Protein AF-A0A8H6GVR3-F1 (afdb_monomer_lite)

Organism: NCBI:txid100902

Radius of gyration: 23.63 Å; chains: 1; bounding box: 51×42×84 Å

Foldseek 3Di:
DDDDDDDPPDDPCPPPDPPDDDPPDPPDDPCDDPDPDDDPDDDDPPDPDDPDPPDPDDPDPLCVFPVVVLLVCVVVVWWDKDWHDLSRSDDPQLNCCQVPCAHPVRHHQAAQAKDWDQDPVSQKIWIWGDHLGTTIMITRPFDDDRAFWDWDWDAQDDNRDDPVNSVVSCVVCVVDRIDGDGHHVSVVCCVVVVVPPDDTHD

Sequence (202 aa):
MSSSKIQDYIDDHSFDPPPSRAANDPTGVPDFPPEEGCGDDFQPFNVEYRDFKINPLPKEPLELFQLFLFRLLRRLGYGATGTARPNSGITTEIKHIKETGKLPDGKRLVYNEVYLIPTKDKKVLQIAWKDSSVVLFLSTVHSAAPLDRTLIKRKLPAKRGTKAEAQRLQQVFNGDSFKMIPIPSVAAQYNVEMNHVDAVIR

Structure (mmCIF, N/CA/C/O backbone):
data_AF-A0A8H6GVR3-F1
#
_entry.id   AF-A0A8H6GVR3-F1
#
loop_
_atom_site.group_PDB
_atom_site.id
_atom_site.type_symbol
_atom_site.label_atom_id
_atom_site.label_alt_id
_atom_site.label_comp_id
_atom_site.label_asym_id
_atom_site.label_entity_id
_atom_site.label_seq_id
_atom_site.pdbx_PDB_ins_code
_atom_site.Cartn_x
_atom_site.Cartn_y
_atom_site.Cartn_z
_atom_site.occupancy
_atom_site.B_iso_or_equiv
_atom_site.auth_seq_id
_atom_site.auth_comp_id
_atom_site.auth_asym_id
_atom_site.auth_atom_id
_atom_site.pdbx_PDB_model_num
ATOM 1 N N . MET A 1 1 ? 17.692 13.518 67.590 1.00 39.44 1 MET A N 1
ATOM 2 C CA . MET A 1 1 ? 18.007 13.594 66.148 1.00 39.44 1 MET A CA 1
ATOM 3 C C . MET A 1 1 ? 18.262 12.172 65.659 1.00 39.44 1 MET A C 1
ATOM 5 O O . MET A 1 1 ? 19.392 11.717 65.725 1.00 39.44 1 MET A O 1
ATOM 9 N N . SER A 1 2 ? 17.212 11.430 65.292 1.00 43.50 2 SER A N 1
ATOM 10 C CA . SER A 1 2 ? 17.344 10.072 64.741 1.00 43.50 2 SER A CA 1
ATOM 11 C C . SER A 1 2 ? 16.896 10.123 63.287 1.00 43.50 2 SER A C 1
ATOM 13 O O . SER A 1 2 ? 15.744 10.453 63.014 1.00 43.50 2 SER A O 1
ATOM 15 N N . SER A 1 3 ? 17.832 9.914 62.365 1.00 47.53 3 SER A N 1
ATOM 16 C CA . SER A 1 3 ? 17.579 9.911 60.926 1.00 47.53 3 SER A CA 1
ATOM 17 C C . SER A 1 3 ? 17.141 8.504 60.524 1.00 47.53 3 SER A C 1
ATOM 19 O O . SER A 1 3 ? 17.944 7.573 60.533 1.00 47.53 3 SER A O 1
ATOM 21 N N . SER A 1 4 ? 15.858 8.330 60.211 1.00 52.97 4 SER A N 1
ATOM 22 C CA . SER A 1 4 ? 15.359 7.116 59.568 1.00 52.97 4 SER A CA 1
ATOM 23 C C . SER A 1 4 ? 15.738 7.157 58.089 1.00 52.97 4 SER A C 1
ATOM 25 O O . SER A 1 4 ? 15.194 7.964 57.333 1.00 52.97 4 SER A O 1
ATOM 27 N N . LYS A 1 5 ? 16.676 6.298 57.678 1.00 55.66 5 LYS A N 1
ATOM 28 C CA . LYS A 1 5 ? 16.931 6.004 56.264 1.00 55.66 5 LYS A CA 1
ATOM 29 C C . LYS A 1 5 ? 15.685 5.338 55.682 1.00 55.66 5 LYS A C 1
ATOM 31 O O . LYS A 1 5 ? 15.321 4.245 56.108 1.00 55.66 5 LYS A O 1
ATOM 36 N N . ILE A 1 6 ? 15.038 6.004 54.732 1.00 55.34 6 ILE A N 1
ATOM 37 C CA . ILE A 1 6 ? 14.048 5.378 53.858 1.00 55.34 6 ILE A CA 1
ATOM 38 C C . ILE A 1 6 ? 14.852 4.511 52.890 1.00 55.34 6 ILE A C 1
ATOM 40 O O . ILE A 1 6 ? 15.689 5.013 52.144 1.00 55.34 6 ILE A O 1
ATOM 44 N N . GLN A 1 7 ? 14.682 3.198 52.998 1.00 54.62 7 GLN A N 1
ATOM 45 C CA . GLN A 1 7 ? 15.233 2.247 52.047 1.00 54.62 7 GLN A CA 1
ATOM 46 C C . GLN A 1 7 ? 14.295 2.261 50.834 1.00 54.62 7 GLN A C 1
ATOM 48 O O . GLN A 1 7 ? 13.200 1.705 50.904 1.00 54.62 7 GLN A O 1
ATOM 53 N N . ASP A 1 8 ? 14.698 2.933 49.758 1.00 55.78 8 ASP A N 1
ATOM 54 C CA . ASP A 1 8 ? 13.985 2.897 48.481 1.00 55.78 8 ASP A CA 1
ATOM 55 C C . ASP A 1 8 ? 14.094 1.477 47.906 1.00 55.78 8 ASP A C 1
ATOM 57 O O . ASP A 1 8 ? 15.090 1.100 47.287 1.00 55.78 8 ASP A O 1
ATOM 61 N N . TYR A 1 9 ? 13.093 0.646 48.192 1.00 58.28 9 TYR A N 1
ATOM 62 C CA . TYR A 1 9 ? 12.947 -0.676 47.597 1.00 58.28 9 TYR A CA 1
ATOM 63 C C . TYR A 1 9 ? 12.422 -0.491 46.172 1.00 58.28 9 TYR A C 1
ATOM 65 O O . TYR A 1 9 ? 11.232 -0.253 45.964 1.00 58.28 9 TYR A O 1
ATOM 73 N N . ILE A 1 10 ? 13.331 -0.526 45.198 1.00 60.50 10 ILE A N 1
ATOM 74 C CA . ILE A 1 10 ? 12.971 -0.580 43.782 1.00 60.50 10 ILE A CA 1
ATOM 75 C C . ILE A 1 10 ? 12.549 -2.014 43.479 1.00 60.50 10 ILE A C 1
ATOM 77 O O . ILE 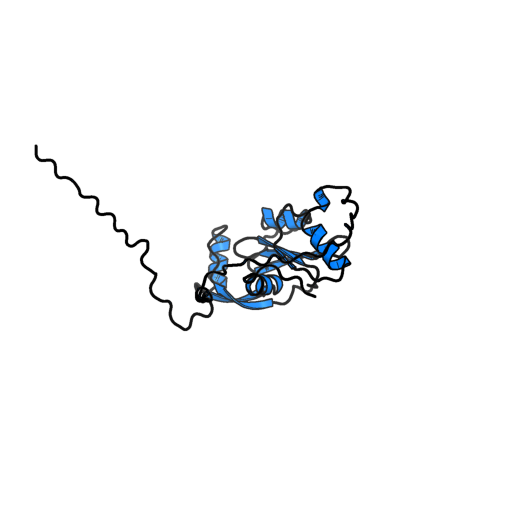A 1 10 ? 13.346 -2.943 43.584 1.00 60.50 10 ILE A O 1
ATOM 81 N N . ASP A 1 11 ? 11.278 -2.160 43.131 1.00 67.62 11 ASP A N 1
ATOM 82 C CA . ASP A 1 11 ? 10.706 -3.389 42.610 1.00 67.62 11 ASP A CA 1
ATOM 83 C C . ASP A 1 11 ? 11.223 -3.618 41.171 1.00 67.62 11 ASP A C 1
ATOM 85 O O . ASP A 1 11 ? 10.824 -2.926 40.231 1.00 67.62 11 ASP A O 1
ATOM 89 N N . ASP A 1 12 ? 12.176 -4.545 41.027 1.00 66.00 12 ASP A N 1
ATOM 90 C CA . ASP A 1 12 ? 12.884 -4.888 39.781 1.00 66.00 12 ASP A CA 1
ATOM 91 C C . ASP A 1 12 ? 12.169 -5.984 38.959 1.00 66.00 12 ASP A C 1
ATOM 93 O O . ASP A 1 12 ? 12.736 -6.593 38.054 1.00 66.00 12 ASP A O 1
ATOM 97 N N . HIS A 1 13 ? 10.878 -6.220 39.203 1.00 66.56 13 HIS A N 1
ATOM 98 C CA . HIS A 1 13 ? 10.070 -7.179 38.436 1.00 66.56 13 HIS A CA 1
ATOM 99 C C . HIS A 1 13 ? 9.735 -6.716 36.998 1.00 66.56 13 HIS A C 1
ATOM 101 O O . HIS A 1 13 ? 8.899 -7.302 36.312 1.00 66.56 13 HIS A O 1
ATOM 107 N N . SER A 1 14 ? 10.400 -5.675 36.480 1.00 63.22 14 SER A N 1
ATOM 108 C CA . SER A 1 14 ? 10.181 -5.156 35.116 1.00 63.22 14 SER A CA 1
ATOM 109 C C . SER A 1 14 ? 10.636 -6.116 34.009 1.00 63.22 14 SER A C 1
ATOM 111 O O . SER A 1 14 ? 10.208 -5.971 32.862 1.00 63.22 14 SER A O 1
ATOM 113 N N . PHE A 1 15 ? 11.488 -7.088 34.343 1.00 56.31 15 PHE A N 1
ATOM 114 C CA . PHE A 1 15 ? 11.948 -8.138 33.430 1.00 56.31 15 PHE A CA 1
ATOM 115 C C . PHE A 1 15 ? 11.198 -9.459 33.598 1.00 56.31 15 PHE A C 1
ATOM 117 O O . PHE A 1 15 ? 11.535 -10.433 32.920 1.00 56.31 15 PHE A O 1
ATOM 124 N N . ASP A 1 16 ? 10.180 -9.501 34.460 1.00 63.47 16 ASP A N 1
ATOM 125 C CA . ASP A 1 16 ? 9.391 -10.708 34.628 1.00 63.47 16 ASP A CA 1
ATOM 126 C C . ASP A 1 16 ? 8.686 -11.044 33.305 1.00 63.47 16 ASP A C 1
ATOM 128 O O . ASP A 1 16 ? 8.009 -10.195 32.706 1.00 63.47 16 ASP A O 1
ATOM 132 N N . PRO A 1 17 ? 8.851 -12.280 32.803 1.00 51.38 17 PRO A N 1
ATOM 133 C CA . PRO A 1 17 ? 8.222 -12.684 31.564 1.00 51.38 17 PRO A CA 1
ATOM 134 C C . PRO A 1 17 ? 6.698 -12.602 31.728 1.00 51.38 17 PRO A C 1
ATOM 136 O O . PRO A 1 17 ? 6.152 -13.080 32.728 1.00 51.38 17 PRO A O 1
ATOM 139 N N . PRO A 1 18 ? 5.978 -12.003 30.762 1.00 55.38 18 PRO A N 1
ATOM 140 C CA . PRO A 1 18 ? 4.529 -11.922 30.837 1.00 55.38 18 PRO A CA 1
ATOM 141 C C . PRO A 1 18 ? 3.935 -13.337 30.907 1.00 55.38 18 PRO A C 1
ATOM 143 O O . PRO A 1 18 ? 4.493 -14.260 30.305 1.00 55.38 18 PRO A O 1
ATOM 146 N N . PRO A 1 19 ? 2.792 -13.523 31.593 1.00 56.25 19 PRO A N 1
ATOM 147 C CA . PRO A 1 19 ? 2.142 -14.823 31.673 1.00 56.25 19 PRO A CA 1
ATOM 148 C C . PRO A 1 19 ? 1.945 -15.400 30.269 1.00 56.25 19 PRO A C 1
ATOM 150 O O . PRO A 1 19 ? 1.517 -14.699 29.343 1.00 56.25 19 PRO A O 1
ATOM 153 N N . SER A 1 20 ? 2.294 -16.678 30.125 1.00 54.28 20 SER A N 1
ATOM 154 C CA . SER A 1 20 ? 2.216 -17.427 28.877 1.00 54.28 20 SER A CA 1
ATOM 155 C C . SER A 1 20 ? 0.828 -17.268 28.253 1.00 54.28 20 SER A C 1
ATOM 157 O O . SER A 1 20 ? -0.205 -17.550 28.865 1.00 54.28 20 SER A O 1
ATOM 159 N N . ARG A 1 21 ? 0.792 -16.738 27.025 1.00 56.53 21 ARG A N 1
ATOM 160 C CA . ARG A 1 21 ? -0.460 -16.530 26.291 1.00 56.53 21 ARG A CA 1
ATOM 161 C C . ARG A 1 21 ? -1.071 -17.883 25.934 1.00 56.53 21 ARG A C 1
ATOM 163 O O . ARG A 1 21 ? -0.359 -18.821 25.592 1.00 56.53 21 ARG A O 1
ATOM 170 N N . ALA A 1 22 ? -2.399 -17.966 26.015 1.00 53.94 22 ALA A N 1
ATOM 171 C CA . ALA A 1 22 ? -3.153 -19.183 25.740 1.00 53.94 22 ALA A CA 1
ATOM 172 C C . ALA A 1 22 ? -2.803 -19.774 24.362 1.00 53.94 22 ALA A C 1
ATOM 174 O O . ALA A 1 22 ? -2.725 -19.043 23.375 1.00 53.94 22 ALA A O 1
ATOM 175 N N . ALA A 1 23 ? -2.673 -21.102 24.304 1.00 52.97 23 ALA A N 1
ATOM 176 C CA . ALA A 1 23 ? -2.189 -21.896 23.167 1.00 52.97 23 ALA A CA 1
ATOM 177 C C . ALA A 1 23 ? -2.955 -21.731 21.832 1.00 52.97 23 ALA A C 1
ATOM 179 O O . ALA A 1 23 ? -2.564 -22.311 20.827 1.00 52.97 23 ALA A O 1
ATOM 180 N N . ASN A 1 24 ? -4.028 -20.934 21.800 1.00 55.12 24 ASN A N 1
ATOM 181 C CA . ASN A 1 24 ? -4.935 -20.785 20.661 1.00 55.12 24 ASN A CA 1
ATOM 182 C C . ASN A 1 24 ? -5.011 -19.341 20.123 1.00 55.12 24 ASN A C 1
ATOM 184 O O . ASN A 1 24 ? -6.031 -18.956 19.549 1.00 55.12 24 ASN A O 1
ATOM 188 N N . ASP A 1 25 ? -3.980 -18.509 20.318 1.00 50.88 25 ASP A N 1
ATOM 189 C CA . ASP A 1 25 ? -3.927 -17.170 19.714 1.00 50.88 25 ASP A CA 1
ATOM 190 C C . ASP A 1 25 ? -3.324 -17.211 18.290 1.00 50.88 25 ASP A C 1
ATOM 192 O O . ASP A 1 25 ? -2.106 -17.299 18.147 1.00 50.88 25 ASP A O 1
ATOM 196 N N . PRO A 1 26 ? -4.123 -17.067 17.209 1.00 50.38 26 PRO A N 1
ATOM 197 C CA . PRO A 1 26 ? -3.625 -17.039 15.827 1.00 50.38 26 PRO A CA 1
ATOM 198 C C . PRO A 1 26 ? -2.798 -15.783 15.487 1.00 50.38 26 PRO A C 1
ATOM 200 O O . PRO A 1 26 ? -2.418 -15.597 14.336 1.00 50.38 26 PRO A O 1
ATOM 203 N N . THR A 1 27 ? -2.556 -14.892 16.457 1.00 51.78 27 THR A N 1
ATOM 204 C CA . THR A 1 27 ? -1.605 -13.771 16.348 1.00 51.78 27 THR A CA 1
ATOM 205 C C . THR A 1 27 ? -0.285 -14.024 17.081 1.00 51.78 27 THR A C 1
ATOM 207 O O . THR A 1 27 ? 0.473 -13.080 17.312 1.00 51.78 27 THR A O 1
ATOM 210 N N . GLY A 1 28 ? -0.012 -15.282 17.449 1.00 47.91 28 GLY A N 1
ATOM 211 C CA . GLY A 1 28 ? 1.257 -15.696 18.035 1.00 47.91 28 GLY A CA 1
ATOM 212 C C . GLY A 1 28 ? 2.432 -15.236 17.178 1.00 47.91 28 GLY A C 1
ATOM 213 O O . GLY A 1 28 ? 2.476 -15.498 15.976 1.00 47.91 28 GLY A O 1
ATOM 214 N N . VAL A 1 29 ? 3.366 -14.514 17.801 1.00 47.94 29 VAL A N 1
ATOM 215 C CA . VAL A 1 29 ? 4.696 -14.308 17.224 1.00 47.94 29 VAL A CA 1
ATOM 216 C C . VAL A 1 29 ? 5.274 -15.710 17.042 1.00 47.94 29 VAL A C 1
ATOM 218 O O . VAL A 1 29 ? 5.259 -16.456 18.023 1.00 47.94 29 VAL A O 1
ATOM 221 N N . PRO A 1 30 ? 5.699 -16.107 15.831 1.00 55.47 30 PRO A N 1
ATOM 222 C CA . PRO A 1 30 ? 6.354 -17.390 15.653 1.00 55.47 30 PRO A CA 1
ATOM 223 C C . PRO A 1 30 ? 7.536 -17.470 16.620 1.00 55.47 30 PRO A C 1
ATOM 225 O O . PRO A 1 30 ? 8.447 -16.643 16.556 1.00 55.47 30 PRO A O 1
ATOM 228 N N . ASP A 1 31 ? 7.469 -18.411 17.555 1.00 59.88 31 ASP A N 1
ATOM 229 C CA . ASP A 1 31 ? 8.553 -18.690 18.487 1.00 59.88 31 ASP A CA 1
ATOM 230 C C . ASP A 1 31 ? 9.540 -19.593 17.755 1.00 59.88 31 ASP A C 1
ATOM 232 O O . ASP A 1 31 ? 9.450 -20.821 17.794 1.00 59.88 31 ASP A O 1
ATOM 236 N N . PHE A 1 32 ? 10.388 -18.969 16.936 1.00 61.78 32 PHE A N 1
ATOM 237 C CA . PHE A 1 32 ? 11.484 -19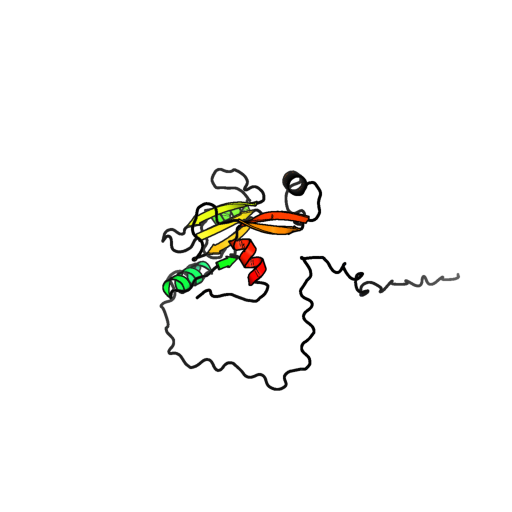.682 16.306 1.00 61.78 32 PHE A CA 1
ATOM 238 C C . PHE A 1 32 ? 12.512 -19.964 17.399 1.00 61.78 32 PHE A C 1
ATOM 240 O O . PHE A 1 32 ? 13.028 -19.004 17.982 1.00 61.78 32 PHE A O 1
ATOM 247 N N . PRO A 1 33 ? 12.810 -21.241 17.699 1.00 72.31 33 PRO A N 1
ATOM 248 C CA . PRO A 1 33 ? 13.862 -21.543 18.648 1.00 72.31 33 PRO A CA 1
ATOM 249 C C . PRO A 1 33 ? 15.162 -20.898 18.152 1.00 72.31 33 PRO A C 1
ATOM 251 O O . PRO A 1 33 ? 15.383 -20.836 16.935 1.00 72.31 33 PRO A O 1
ATOM 254 N N . PRO A 1 34 ? 16.012 -20.390 19.061 1.00 66.81 34 PRO A N 1
ATOM 255 C CA . PRO A 1 34 ? 17.338 -19.944 18.671 1.00 66.81 34 PRO A CA 1
ATOM 256 C C . PRO A 1 34 ? 18.040 -21.089 17.940 1.00 66.81 34 PRO A C 1
ATOM 258 O O . PRO A 1 34 ? 17.924 -22.250 18.333 1.00 66.81 34 PRO A O 1
ATOM 261 N N . GLU A 1 35 ? 18.729 -20.753 16.855 1.00 67.50 35 GLU A N 1
ATOM 262 C CA . GLU A 1 35 ? 19.476 -21.730 16.075 1.00 67.50 35 GLU A CA 1
ATOM 263 C C . GLU A 1 35 ? 20.517 -22.400 16.989 1.00 67.50 35 GLU A C 1
ATOM 265 O O . GLU A 1 35 ? 21.224 -21.723 17.743 1.00 67.50 35 GLU A O 1
ATOM 270 N N . GLU A 1 36 ? 20.553 -23.735 16.997 1.00 59.72 36 GLU A N 1
ATOM 271 C CA . GLU A 1 36 ? 21.464 -24.500 17.850 1.00 59.72 36 GLU A CA 1
ATOM 272 C C . GLU A 1 36 ? 22.895 -24.379 17.311 1.00 59.72 36 GLU A C 1
ATOM 274 O O . GLU A 1 36 ? 23.366 -25.203 16.531 1.00 59.72 36 GLU A O 1
ATOM 279 N N . GLY A 1 37 ? 23.585 -23.319 17.729 1.00 67.12 37 GLY A N 1
ATOM 280 C CA . GLY A 1 37 ? 25.000 -23.095 17.450 1.00 67.12 37 GLY A CA 1
ATOM 281 C C . GLY A 1 37 ? 25.294 -21.710 16.884 1.00 67.12 37 GLY A C 1
ATOM 282 O O . GLY A 1 37 ? 24.436 -21.038 16.317 1.00 67.12 37 GLY A O 1
ATOM 283 N N . CYS A 1 38 ? 26.540 -21.272 17.040 1.00 73.75 38 CYS A N 1
ATOM 284 C CA . CYS A 1 38 ? 27.090 -20.192 16.235 1.00 73.75 38 CYS A CA 1
ATOM 285 C C . CYS A 1 38 ? 27.767 -20.801 15.004 1.00 73.75 38 CYS A C 1
ATOM 287 O O . CYS A 1 38 ? 28.495 -21.783 15.119 1.00 73.75 38 CYS A O 1
ATOM 289 N N . GLY A 1 39 ? 27.520 -20.235 13.823 1.00 67.38 39 GLY A N 1
ATOM 290 C CA . GLY A 1 39 ? 28.336 -20.551 12.655 1.00 67.38 39 GLY A CA 1
ATOM 291 C C . GLY A 1 39 ? 29.735 -19.964 12.836 1.00 67.38 39 GLY A C 1
ATOM 292 O O . GLY A 1 39 ? 29.858 -18.776 13.130 1.00 67.38 39 GLY A O 1
ATOM 293 N N . ASP A 1 40 ? 30.770 -20.776 12.645 1.00 73.50 40 ASP A N 1
ATOM 294 C CA . ASP A 1 40 ? 32.162 -20.338 12.814 1.00 73.50 40 ASP A CA 1
ATOM 295 C C . ASP A 1 40 ? 32.745 -19.721 11.523 1.00 73.50 40 ASP A C 1
ATOM 297 O O . ASP A 1 40 ? 33.677 -18.921 11.584 1.00 73.50 40 ASP A O 1
ATOM 301 N N . ASP A 1 41 ? 32.138 -20.014 10.361 1.00 68.31 41 ASP A N 1
ATOM 302 C CA . ASP A 1 41 ? 32.644 -19.652 9.031 1.00 68.31 41 ASP A CA 1
ATOM 303 C C . ASP A 1 41 ? 31.571 -18.977 8.157 1.00 68.31 41 ASP A C 1
ATOM 305 O O . ASP A 1 41 ? 30.824 -19.626 7.417 1.00 68.31 41 ASP A O 1
ATOM 309 N N . PHE A 1 42 ? 31.506 -17.643 8.196 1.00 71.94 42 PHE A N 1
ATOM 310 C CA . PHE A 1 42 ? 30.688 -16.873 7.255 1.00 71.94 42 PHE A CA 1
ATOM 311 C C . PHE A 1 42 ? 31.184 -17.095 5.819 1.00 71.94 42 PHE A C 1
ATOM 313 O O . PHE A 1 42 ? 32.282 -16.673 5.459 1.00 71.94 42 PHE A O 1
ATOM 320 N N . GLN A 1 43 ? 30.356 -17.724 4.985 1.00 63.88 43 GLN A N 1
ATOM 321 C CA . GLN A 1 43 ? 30.605 -17.861 3.551 1.00 63.88 43 GLN A CA 1
ATOM 322 C C . GLN A 1 43 ? 29.975 -16.665 2.823 1.00 63.88 43 GLN A C 1
ATOM 324 O O . GLN A 1 43 ? 28.751 -16.635 2.652 1.00 63.88 43 GLN A O 1
ATOM 329 N N . PRO A 1 44 ? 30.756 -15.656 2.394 1.00 66.38 44 PRO A N 1
ATOM 330 C CA . PRO A 1 44 ? 30.202 -14.562 1.617 1.00 66.38 44 PRO A CA 1
ATOM 331 C C . PRO A 1 44 ? 29.643 -15.110 0.305 1.00 66.38 44 PRO A C 1
ATOM 333 O O . PRO A 1 44 ? 30.298 -15.876 -0.404 1.00 66.38 44 PRO A O 1
ATOM 336 N N . PHE A 1 45 ? 28.439 -14.674 -0.057 1.00 57.09 45 PHE A N 1
ATOM 337 C CA . PHE A 1 45 ? 27.931 -14.902 -1.401 1.00 57.09 45 PHE A CA 1
ATOM 338 C C . PHE A 1 45 ? 28.842 -14.164 -2.389 1.00 57.09 45 PHE A C 1
ATOM 340 O O . PHE A 1 45 ? 28.823 -12.93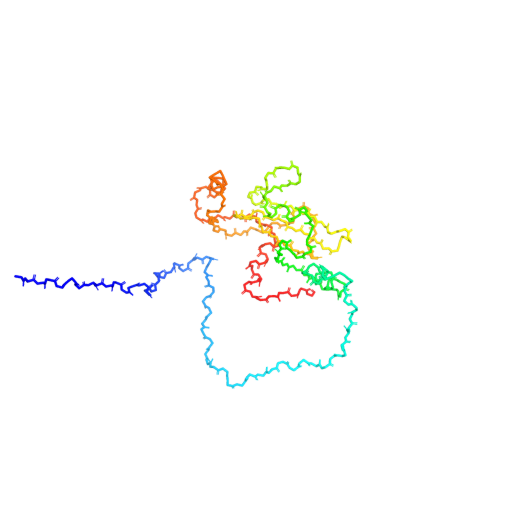2 -2.463 1.00 57.09 45 PHE A O 1
ATOM 347 N N . ASN A 1 46 ? 29.672 -14.915 -3.115 1.00 60.59 46 ASN A N 1
ATOM 348 C CA . ASN A 1 46 ? 30.576 -14.353 -4.106 1.00 60.59 46 ASN A CA 1
ATOM 349 C C . ASN A 1 46 ? 29.749 -13.872 -5.302 1.00 60.59 46 ASN A C 1
ATOM 351 O O . ASN A 1 46 ? 29.372 -14.649 -6.180 1.00 60.59 46 ASN A O 1
ATOM 355 N N . VAL A 1 47 ? 29.409 -12.584 -5.299 1.00 60.25 47 VAL A N 1
ATOM 356 C CA . VAL A 1 47 ? 28.697 -11.952 -6.406 1.00 60.25 47 VAL A CA 1
ATOM 357 C C . VAL A 1 47 ? 29.627 -11.981 -7.612 1.00 60.25 47 VAL A C 1
ATOM 359 O O . VAL A 1 47 ? 30.617 -11.252 -7.645 1.00 60.25 47 VAL A O 1
ATOM 362 N N . GLU A 1 48 ? 29.321 -12.831 -8.595 1.00 72.00 48 GLU A N 1
ATOM 363 C CA . GLU A 1 48 ? 30.094 -12.872 -9.833 1.00 72.00 48 GLU A CA 1
ATOM 364 C C . GLU A 1 48 ? 30.201 -11.474 -10.439 1.00 72.00 48 GLU A C 1
ATOM 366 O O . GLU A 1 48 ? 29.216 -10.725 -10.498 1.00 72.00 48 GLU A O 1
ATOM 371 N N . TYR A 1 49 ? 31.405 -11.135 -10.901 1.00 57.06 49 TYR A N 1
ATOM 372 C CA . TYR A 1 49 ? 31.640 -9.888 -11.605 1.00 57.06 49 TYR A CA 1
ATOM 373 C C . TYR A 1 49 ? 30.750 -9.853 -12.846 1.00 57.06 49 TYR A C 1
ATOM 375 O O . TYR A 1 49 ? 30.921 -10.612 -13.797 1.00 57.06 49 TYR A O 1
ATOM 383 N N . ARG A 1 50 ? 29.769 -8.960 -12.818 1.00 66.31 50 ARG A N 1
ATOM 384 C CA . ARG A 1 50 ? 28.972 -8.593 -13.980 1.00 66.31 50 ARG A CA 1
ATOM 385 C C . ARG A 1 50 ? 29.466 -7.227 -14.403 1.00 66.31 50 ARG A C 1
ATOM 387 O O . ARG A 1 50 ? 29.544 -6.339 -13.554 1.00 66.31 50 ARG A O 1
ATOM 394 N N . ASP A 1 51 ? 29.756 -7.057 -15.690 1.00 61.56 51 ASP A N 1
ATOM 395 C CA . ASP A 1 51 ? 30.094 -5.745 -16.236 1.00 61.56 51 ASP A CA 1
ATOM 396 C C . ASP A 1 51 ? 29.092 -4.706 -15.738 1.00 61.56 51 ASP A C 1
ATOM 398 O O . ASP A 1 51 ? 27.869 -4.904 -15.809 1.00 61.56 51 ASP A O 1
ATOM 402 N N . PHE A 1 52 ? 29.613 -3.597 -15.212 1.00 49.75 52 PHE A N 1
ATOM 403 C CA . PHE A 1 52 ? 28.776 -2.508 -14.747 1.00 49.75 52 PHE A CA 1
ATOM 404 C C . PHE A 1 52 ? 27.932 -2.006 -15.916 1.00 49.75 52 PHE A C 1
ATOM 406 O O . PHE A 1 52 ? 28.401 -1.283 -16.794 1.00 49.75 52 PHE A O 1
ATOM 413 N N . LYS A 1 53 ? 26.641 -2.338 -15.905 1.00 62.16 53 LYS A N 1
ATOM 414 C CA . LYS A 1 53 ? 25.665 -1.638 -16.735 1.00 62.16 53 LYS A CA 1
ATOM 415 C C . LYS A 1 53 ? 25.385 -0.296 -16.080 1.00 62.16 53 LYS A C 1
ATOM 417 O O . LYS A 1 53 ? 24.399 -0.137 -15.358 1.00 62.16 53 LYS A O 1
ATOM 422 N N . ILE A 1 54 ? 26.278 0.661 -16.324 1.00 52.34 54 ILE A N 1
ATOM 423 C CA . ILE A 1 54 ? 26.058 2.061 -15.977 1.00 52.34 54 ILE A CA 1
ATOM 424 C C . ILE A 1 54 ? 24.940 2.561 -16.888 1.00 52.34 54 ILE A C 1
ATOM 426 O O . ILE A 1 54 ? 25.158 2.989 -18.019 1.00 52.34 54 ILE A O 1
ATOM 430 N N . ASN A 1 55 ? 23.706 2.448 -16.408 1.00 57.69 55 ASN A N 1
ATOM 431 C CA . ASN A 1 55 ? 22.603 3.170 -17.013 1.00 57.69 55 ASN A CA 1
ATOM 432 C C . ASN A 1 55 ? 22.814 4.654 -16.695 1.00 57.69 55 ASN A C 1
ATOM 434 O O . ASN A 1 55 ? 23.171 4.963 -15.553 1.00 57.69 55 ASN A O 1
ATOM 438 N N . PRO A 1 56 ? 22.603 5.570 -17.656 1.00 59.19 56 PRO A N 1
ATOM 439 C CA . PRO A 1 56 ? 22.650 6.990 -17.355 1.00 59.19 56 PRO A CA 1
ATOM 440 C C . PRO A 1 56 ? 21.701 7.259 -16.191 1.00 59.19 56 PRO A C 1
ATOM 442 O O . PRO A 1 56 ? 20.540 6.832 -16.215 1.00 59.19 56 PRO A O 1
ATOM 445 N N . LEU A 1 57 ? 22.229 7.918 -15.157 1.00 53.44 57 LEU A N 1
ATOM 446 C CA . LEU A 1 57 ? 21.408 8.400 -14.062 1.00 53.44 57 LEU A CA 1
ATOM 447 C C . LEU A 1 57 ? 20.296 9.256 -14.672 1.00 53.44 57 LEU A C 1
ATOM 449 O O . LEU A 1 57 ? 20.556 10.017 -15.615 1.00 53.44 57 LEU A O 1
ATOM 453 N N . PRO A 1 58 ? 19.059 9.115 -14.186 1.00 57.25 58 PRO A N 1
ATOM 454 C CA . PRO A 1 58 ? 18.000 9.997 -14.628 1.00 57.25 58 PRO A CA 1
ATOM 455 C C . PRO A 1 58 ? 18.427 11.460 -14.408 1.00 57.25 58 PRO A C 1
ATOM 457 O O . PRO A 1 58 ? 19.165 11.763 -13.466 1.00 57.25 58 PRO A O 1
ATOM 460 N N . LYS A 1 59 ? 18.024 12.364 -15.308 1.00 56.47 59 LYS A N 1
ATOM 461 C CA . LYS A 1 59 ? 18.546 13.744 -15.326 1.00 56.47 59 LYS A CA 1
ATOM 462 C C . LYS A 1 59 ? 18.153 14.532 -14.079 1.00 56.47 59 LYS A C 1
ATOM 464 O O . LYS A 1 59 ? 18.826 15.503 -13.743 1.00 56.47 59 LYS A O 1
ATOM 469 N N . GLU A 1 60 ? 17.096 14.111 -13.392 1.00 58.47 60 GLU A N 1
ATOM 470 C CA . GLU A 1 60 ? 16.684 14.700 -12.130 1.00 58.47 60 GLU A CA 1
ATOM 471 C C . GLU A 1 60 ? 17.024 13.764 -10.961 1.00 58.47 60 GLU A C 1
ATOM 473 O O . GLU A 1 60 ? 16.576 12.619 -10.944 1.00 58.47 60 GLU A O 1
ATOM 478 N N . PRO A 1 61 ? 17.727 14.235 -9.913 1.00 55.84 61 PRO A N 1
ATOM 479 C CA . PRO A 1 61 ? 17.951 13.450 -8.696 1.00 55.84 61 PRO A CA 1
ATOM 480 C C . PRO A 1 61 ? 16.647 12.926 -8.070 1.00 55.84 61 PRO A C 1
ATOM 482 O O . PRO A 1 61 ? 16.657 11.890 -7.412 1.00 55.84 61 PRO A O 1
ATOM 485 N N . LEU A 1 62 ? 15.511 13.598 -8.322 1.00 53.88 62 LEU A N 1
ATOM 486 C CA . LEU A 1 62 ? 14.161 13.190 -7.910 1.00 53.88 62 LEU A CA 1
ATOM 487 C C . LEU A 1 62 ? 13.681 11.867 -8.535 1.00 53.88 62 LEU A C 1
ATOM 489 O O . LEU A 1 62 ? 12.755 11.221 -8.043 1.00 53.88 62 LEU A O 1
ATOM 493 N N . GLU A 1 63 ? 14.351 11.414 -9.583 1.00 52.56 63 GLU A N 1
ATOM 494 C CA . GLU A 1 63 ? 14.112 10.133 -10.229 1.00 52.56 63 GLU A CA 1
ATOM 495 C C . GLU A 1 63 ? 15.000 9.011 -9.653 1.00 52.56 63 GLU A C 1
ATOM 497 O O . GLU A 1 63 ? 14.896 7.888 -10.115 1.00 52.56 63 GLU A O 1
ATOM 502 N N . LEU A 1 64 ? 15.829 9.239 -8.622 1.00 56.03 64 LEU A N 1
ATOM 503 C CA . LEU A 1 64 ? 16.514 8.160 -7.870 1.00 56.03 64 LEU A CA 1
ATOM 504 C C . LEU A 1 64 ? 15.635 7.505 -6.792 1.00 56.03 64 LEU A C 1
ATOM 506 O O . LEU A 1 64 ? 16.051 6.583 -6.093 1.00 56.03 64 LEU A O 1
ATOM 510 N N . PHE A 1 65 ? 14.417 8.005 -6.623 1.00 65.31 65 PHE A N 1
ATOM 511 C CA . PHE A 1 65 ? 13.538 7.636 -5.527 1.00 65.31 65 PHE A CA 1
ATOM 512 C C . PHE A 1 65 ? 12.826 6.303 -5.789 1.00 65.31 65 PHE A C 1
ATOM 514 O O . PHE A 1 65 ? 12.802 5.799 -6.908 1.00 65.31 65 PHE A O 1
ATOM 521 N N . GLN A 1 66 ? 12.216 5.725 -4.750 1.00 72.50 66 GLN A N 1
ATOM 522 C CA . GLN A 1 66 ? 11.591 4.394 -4.766 1.00 72.50 66 GLN A CA 1
ATOM 523 C C . GLN A 1 66 ? 10.711 4.119 -6.001 1.00 72.50 66 GLN A C 1
ATOM 525 O O . GLN A 1 66 ? 10.705 3.004 -6.517 1.00 72.50 66 GLN A O 1
ATOM 530 N N . LEU A 1 67 ? 10.016 5.131 -6.532 1.00 79.38 67 LEU A N 1
ATOM 531 C CA . LEU A 1 67 ? 9.224 4.990 -7.753 1.00 79.38 67 LEU A CA 1
ATOM 532 C C . LEU A 1 67 ? 10.044 4.532 -8.979 1.00 79.38 67 LEU A C 1
ATOM 534 O O . LEU A 1 67 ? 9.547 3.763 -9.804 1.00 79.38 67 LEU A O 1
ATOM 538 N N . PHE A 1 68 ? 11.294 4.974 -9.109 1.00 82.25 68 PHE A N 1
ATOM 539 C CA . PHE A 1 68 ? 12.188 4.567 -10.192 1.00 82.25 68 PHE A CA 1
ATOM 540 C C . PHE A 1 68 ? 12.588 3.101 -10.103 1.00 82.25 68 PHE A C 1
ATOM 542 O O . PHE A 1 68 ? 12.557 2.410 -11.120 1.00 82.25 68 PHE A O 1
ATOM 549 N N . LEU A 1 69 ? 12.871 2.598 -8.898 1.00 83.88 69 LEU A N 1
ATOM 550 C CA . LEU A 1 69 ? 13.153 1.178 -8.689 1.00 83.88 69 LEU A CA 1
ATOM 551 C C . LEU A 1 69 ? 11.989 0.312 -9.188 1.00 83.88 69 LEU A C 1
ATOM 553 O O . LEU A 1 69 ? 12.202 -0.641 -9.931 1.00 83.88 69 LEU A O 1
ATOM 557 N N . PHE A 1 70 ? 10.749 0.690 -8.869 1.00 87.00 70 PHE A N 1
ATOM 558 C CA . PHE A 1 70 ? 9.555 -0.032 -9.321 1.00 87.00 70 PHE A CA 1
ATOM 559 C C . PHE A 1 70 ? 9.419 -0.026 -10.848 1.00 87.00 70 PHE A C 1
ATOM 561 O O . PHE A 1 70 ? 9.104 -1.054 -11.452 1.00 87.00 70 PHE A O 1
ATOM 568 N N . ARG A 1 71 ? 9.702 1.108 -11.500 1.00 86.19 71 ARG A N 1
ATOM 569 C CA . ARG A 1 71 ? 9.730 1.186 -12.969 1.00 86.19 71 ARG A CA 1
ATOM 570 C C . ARG A 1 71 ? 10.822 0.305 -13.568 1.00 86.19 71 ARG A C 1
ATOM 572 O O . ARG A 1 71 ? 10.567 -0.371 -14.563 1.00 86.19 71 ARG A O 1
ATOM 579 N N . LEU A 1 72 ? 12.019 0.312 -12.980 1.00 84.38 72 LEU A N 1
ATOM 580 C CA . LEU A 1 72 ? 13.151 -0.486 -13.440 1.00 84.38 72 LEU A CA 1
ATOM 581 C C . LEU A 1 72 ? 12.852 -1.982 -13.324 1.00 84.38 72 LEU A C 1
ATOM 583 O O . LEU A 1 72 ? 12.990 -2.692 -14.316 1.00 84.38 72 LEU A O 1
ATOM 587 N N . LEU A 1 73 ? 12.393 -2.437 -12.155 1.00 84.31 73 LEU A N 1
ATOM 588 C CA . LEU A 1 73 ? 12.014 -3.830 -11.914 1.00 84.31 73 LEU A CA 1
ATOM 589 C C . LEU A 1 73 ? 10.949 -4.280 -12.912 1.00 84.31 73 LEU A C 1
ATOM 591 O O . LEU A 1 73 ? 11.155 -5.267 -13.613 1.00 84.31 73 LEU A O 1
ATOM 595 N N . ARG A 1 74 ? 9.887 -3.483 -13.093 1.0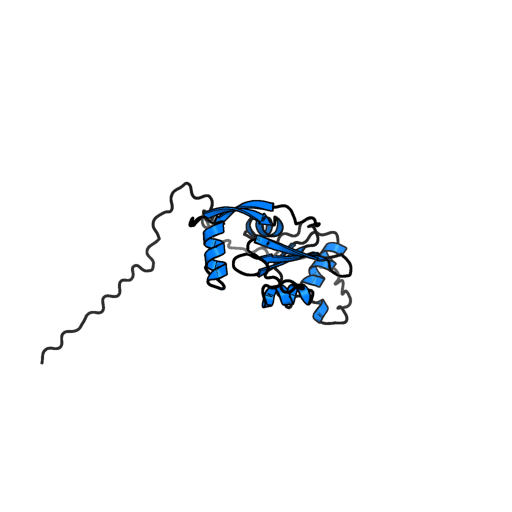0 85.06 74 ARG A N 1
ATOM 596 C CA . ARG A 1 74 ? 8.850 -3.776 -14.089 1.00 85.06 74 ARG A CA 1
ATOM 597 C C . ARG A 1 74 ? 9.409 -3.858 -15.509 1.00 85.06 74 ARG A C 1
ATOM 599 O O . ARG A 1 74 ? 9.008 -4.734 -16.267 1.00 85.06 74 ARG A O 1
ATOM 606 N N . ARG A 1 75 ? 10.316 -2.953 -15.895 1.00 84.94 75 ARG A N 1
ATOM 607 C CA . ARG A 1 75 ? 10.964 -2.971 -17.220 1.00 84.94 75 ARG A CA 1
ATOM 608 C C . ARG A 1 75 ? 11.807 -4.231 -17.425 1.00 84.94 75 ARG A C 1
ATOM 610 O O . ARG A 1 75 ? 11.874 -4.727 -18.541 1.00 84.94 75 ARG A O 1
ATOM 617 N N . LEU A 1 76 ? 12.435 -4.727 -16.364 1.00 83.56 76 LEU A N 1
ATOM 618 C CA . LEU A 1 76 ? 13.210 -5.967 -16.365 1.00 83.56 76 LEU A CA 1
ATOM 619 C C . LEU A 1 76 ? 12.336 -7.232 -16.260 1.00 83.56 76 LEU A C 1
ATOM 621 O O . LEU A 1 76 ? 12.883 -8.329 -16.274 1.00 83.56 76 LEU A O 1
ATOM 625 N N . GLY A 1 77 ? 11.007 -7.089 -16.181 1.00 82.62 77 GLY A N 1
ATOM 626 C CA . GLY A 1 77 ? 10.058 -8.202 -16.105 1.00 82.62 77 GLY A CA 1
ATOM 627 C C . GLY A 1 77 ? 9.706 -8.654 -14.686 1.00 82.62 77 GLY A C 1
ATOM 628 O O . GLY A 1 77 ? 8.997 -9.639 -14.544 1.00 82.62 77 GLY A O 1
ATOM 629 N N . TYR A 1 78 ? 10.154 -7.942 -13.649 1.00 83.12 78 TYR A N 1
ATOM 630 C CA . TYR A 1 78 ? 9.899 -8.295 -12.251 1.00 83.12 78 TYR A CA 1
ATOM 631 C C . TYR A 1 78 ? 8.692 -7.555 -11.664 1.00 83.12 78 TYR A C 1
ATOM 633 O O . TYR A 1 78 ? 8.509 -6.345 -11.862 1.00 83.12 78 TYR A O 1
ATOM 641 N N . GLY A 1 79 ? 7.893 -8.283 -10.885 1.00 82.81 79 GLY A N 1
ATOM 642 C CA . GLY A 1 79 ? 6.825 -7.735 -10.061 1.00 82.81 79 GLY A CA 1
ATOM 643 C C . GLY A 1 79 ? 7.362 -7.146 -8.756 1.00 82.81 79 GLY A C 1
ATOM 644 O O . GLY A 1 79 ? 8.236 -7.725 -8.117 1.00 82.81 79 GLY A O 1
ATOM 645 N N . ALA A 1 80 ? 6.838 -5.990 -8.346 1.00 83.38 80 ALA A N 1
ATOM 646 C CA . ALA A 1 80 ? 7.233 -5.325 -7.110 1.00 83.38 80 ALA A CA 1
ATOM 647 C C . ALA A 1 80 ? 6.020 -4.731 -6.384 1.00 83.38 80 ALA A C 1
ATOM 649 O O . ALA A 1 80 ? 5.103 -4.163 -6.994 1.00 83.38 80 ALA A O 1
ATOM 650 N N . THR A 1 81 ? 6.035 -4.832 -5.058 1.00 85.25 81 THR A N 1
ATOM 651 C CA . THR A 1 81 ? 5.069 -4.210 -4.152 1.00 85.25 81 THR A CA 1
ATOM 652 C C . THR A 1 81 ? 5.780 -3.769 -2.877 1.00 85.25 81 THR A C 1
ATOM 654 O O . THR A 1 81 ? 6.743 -4.401 -2.457 1.00 85.25 81 THR A O 1
ATOM 657 N N . GLY A 1 82 ? 5.355 -2.667 -2.264 1.00 85.00 82 GLY A N 1
ATOM 658 C CA . GLY A 1 82 ? 5.970 -2.223 -1.014 1.00 85.00 82 GLY A CA 1
ATOM 659 C C . GLY A 1 82 ? 5.435 -0.899 -0.497 1.00 85.00 82 GLY A C 1
ATOM 660 O O . GLY A 1 82 ? 4.770 -0.149 -1.214 1.00 85.00 82 GLY A O 1
ATOM 661 N N . THR A 1 83 ? 5.728 -0.602 0.768 1.00 88.19 83 THR A N 1
ATOM 662 C CA . THR A 1 83 ? 5.340 0.667 1.396 1.00 88.19 83 THR A CA 1
ATOM 663 C C . THR A 1 83 ? 6.182 1.821 0.880 1.00 88.19 83 THR A C 1
ATOM 665 O O . THR A 1 83 ? 7.386 1.658 0.706 1.00 88.19 83 THR A O 1
ATOM 668 N N . ALA A 1 84 ? 5.588 3.001 0.725 1.00 87.69 84 ALA A N 1
ATOM 669 C CA . ALA A 1 84 ? 6.271 4.181 0.203 1.00 87.69 84 ALA A CA 1
ATOM 670 C C . ALA A 1 84 ? 6.286 5.357 1.184 1.00 87.69 84 ALA A C 1
ATOM 672 O O . ALA A 1 84 ? 5.397 5.528 2.023 1.00 87.69 84 ALA A O 1
ATOM 673 N N . ARG A 1 85 ? 7.313 6.203 1.066 1.00 85.19 85 ARG A N 1
ATOM 674 C CA . ARG A 1 85 ? 7.412 7.466 1.814 1.00 85.19 85 ARG A CA 1
ATOM 675 C C . ARG A 1 85 ? 6.798 8.631 1.020 1.00 85.19 85 ARG A C 1
ATOM 677 O O . ARG A 1 85 ? 6.818 8.594 -0.209 1.00 85.19 85 ARG A O 1
ATOM 684 N N . PRO A 1 86 ? 6.308 9.702 1.674 1.00 81.81 86 PRO A N 1
ATOM 685 C CA . PRO A 1 86 ? 5.727 10.858 0.977 1.00 81.81 86 PRO A CA 1
ATOM 686 C C . PRO A 1 86 ? 6.686 11.559 0.004 1.00 81.81 86 PRO A C 1
ATOM 688 O O . PRO A 1 86 ? 6.262 12.171 -0.968 1.00 81.81 86 PRO A O 1
ATOM 691 N N . ASN A 1 87 ? 7.989 11.470 0.269 1.00 81.19 87 ASN A N 1
ATOM 692 C CA . ASN A 1 87 ? 9.055 12.053 -0.537 1.00 81.19 87 ASN A CA 1
ATOM 693 C C . ASN A 1 87 ? 9.640 11.074 -1.569 1.00 81.19 87 ASN A C 1
ATOM 695 O O . ASN A 1 87 ? 10.692 11.354 -2.117 1.00 81.19 87 ASN A O 1
ATOM 699 N N . SER A 1 88 ? 8.993 9.938 -1.852 1.00 77.88 88 SER A N 1
ATOM 700 C CA . SER A 1 88 ? 9.543 8.868 -2.706 1.00 77.88 88 SER A CA 1
ATOM 701 C C . SER A 1 88 ? 9.269 9.010 -4.216 1.00 77.88 88 SER A C 1
ATOM 703 O O . SER A 1 88 ? 9.276 8.022 -4.953 1.00 77.88 88 SER A O 1
ATOM 705 N N . GLY A 1 89 ? 9.033 10.237 -4.688 1.00 80.75 89 GLY A N 1
ATOM 706 C CA . GLY A 1 89 ? 8.675 10.517 -6.086 1.00 80.75 89 GLY A CA 1
ATOM 707 C C . GLY A 1 89 ? 7.207 10.230 -6.430 1.00 80.75 89 GLY A C 1
ATOM 708 O O . GLY A 1 89 ? 6.854 10.138 -7.602 1.00 80.75 89 GLY A O 1
ATOM 709 N N . ILE A 1 90 ? 6.346 10.069 -5.420 1.00 84.38 90 ILE A N 1
ATOM 710 C CA . ILE A 1 90 ? 4.894 9.917 -5.587 1.00 84.38 90 ILE A CA 1
ATOM 711 C C . ILE A 1 90 ? 4.227 11.215 -6.067 1.00 84.38 90 ILE A C 1
ATOM 713 O O . ILE A 1 90 ? 4.785 12.306 -5.969 1.00 84.38 90 ILE A O 1
ATOM 717 N N . THR A 1 91 ? 2.998 11.091 -6.558 1.00 88.06 91 THR A N 1
ATOM 718 C CA . THR A 1 91 ? 2.164 12.222 -6.987 1.00 88.06 91 THR A CA 1
ATOM 719 C C . THR A 1 91 ? 1.840 13.168 -5.835 1.00 88.06 91 THR A C 1
ATOM 721 O O . THR A 1 91 ? 1.713 12.762 -4.675 1.00 88.06 91 THR A O 1
ATOM 724 N N . THR A 1 92 ? 1.664 14.443 -6.176 1.00 88.81 92 THR A N 1
ATOM 725 C CA . THR A 1 92 ? 1.258 15.505 -5.248 1.00 88.81 92 THR A CA 1
ATOM 726 C C . THR A 1 92 ? -0.047 15.185 -4.529 1.00 88.81 92 THR A C 1
ATOM 728 O O . THR A 1 92 ? -0.197 15.498 -3.354 1.00 88.81 92 THR A O 1
ATOM 731 N N . GLU A 1 93 ? -0.962 14.497 -5.201 1.00 90.88 93 GLU A N 1
ATOM 732 C CA . GLU A 1 93 ? -2.263 14.083 -4.700 1.00 90.88 93 GLU A CA 1
ATOM 733 C C . GLU A 1 93 ? -2.118 13.012 -3.615 1.00 90.88 93 GLU A C 1
ATOM 735 O O . GLU A 1 93 ? -2.678 13.154 -2.530 1.00 90.88 93 GLU A O 1
ATOM 740 N N . ILE A 1 94 ? -1.314 11.970 -3.855 1.00 91.06 94 ILE A N 1
ATOM 741 C CA . ILE A 1 94 ? -1.053 10.933 -2.844 1.00 91.06 94 ILE A CA 1
ATOM 742 C C . ILE A 1 94 ? -0.283 11.521 -1.656 1.00 91.06 94 ILE A C 1
ATOM 744 O O . ILE A 1 94 ? -0.587 11.196 -0.504 1.00 91.06 94 ILE A O 1
ATOM 748 N N . LYS A 1 95 ? 0.673 12.423 -1.914 1.00 91.25 95 LYS A N 1
ATOM 749 C CA . LYS A 1 95 ? 1.375 13.162 -0.858 1.00 91.25 95 LYS A CA 1
ATOM 750 C C . LYS A 1 95 ? 0.395 13.980 -0.009 1.00 91.25 95 LYS A C 1
ATOM 752 O O . LYS A 1 95 ? 0.409 13.846 1.213 1.00 91.25 95 LYS A O 1
ATOM 757 N N . HIS A 1 96 ? -0.502 14.736 -0.644 1.00 91.81 96 HIS A N 1
ATOM 758 C CA . HIS A 1 96 ? -1.534 15.510 0.042 1.00 91.81 96 HIS A CA 1
ATOM 759 C C . HIS A 1 96 ? -2.422 14.618 0.917 1.00 91.81 96 HIS A C 1
ATOM 761 O O . HIS A 1 96 ? -2.605 14.912 2.095 1.00 91.81 96 HIS A O 1
ATOM 767 N N . ILE A 1 97 ? -2.909 13.490 0.388 1.00 94.31 97 ILE A N 1
ATOM 768 C CA . ILE A 1 97 ? -3.737 12.540 1.149 1.00 94.31 97 ILE A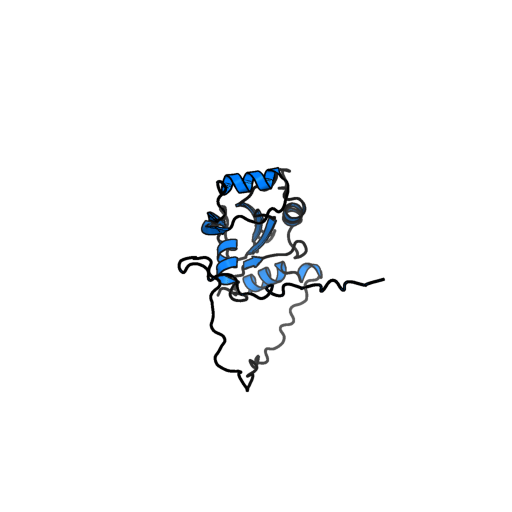 CA 1
ATOM 769 C C . ILE A 1 97 ? -2.984 12.012 2.373 1.00 94.31 97 ILE A C 1
ATOM 771 O O . ILE A 1 97 ? -3.562 11.890 3.452 1.00 94.31 97 ILE A O 1
ATOM 775 N N . LYS A 1 98 ? -1.691 11.707 2.242 1.00 93.00 98 LYS A N 1
ATOM 776 C CA . LYS A 1 98 ? -0.868 11.232 3.361 1.00 93.00 98 LYS A CA 1
ATOM 777 C C . LYS A 1 98 ? -0.680 12.288 4.449 1.00 93.00 98 LYS A C 1
ATOM 779 O O . LYS A 1 98 ? -0.667 11.933 5.626 1.00 93.00 98 LYS A O 1
ATOM 784 N N . GLU A 1 99 ? -0.539 13.552 4.069 1.00 91.88 99 GLU A N 1
ATOM 785 C CA . GLU A 1 99 ? -0.320 14.666 4.996 1.00 91.88 99 GLU A CA 1
ATOM 786 C C . GLU A 1 99 ? -1.614 15.114 5.684 1.00 91.88 99 GLU A C 1
ATOM 788 O O . GLU A 1 99 ? -1.626 15.354 6.890 1.00 91.88 99 GLU A O 1
ATOM 793 N N . THR A 1 100 ? -2.718 15.199 4.942 1.00 92.06 100 THR A N 1
ATOM 794 C CA . THR A 1 100 ? -3.971 15.792 5.436 1.00 92.06 100 THR A CA 1
ATOM 795 C C . THR A 1 100 ? -5.037 14.763 5.798 1.00 92.06 100 THR A C 1
ATOM 797 O O . THR A 1 100 ? -5.994 15.086 6.507 1.00 92.06 100 THR A O 1
ATOM 800 N N . GLY A 1 101 ? -4.912 13.532 5.298 1.00 91.81 101 GLY A N 1
ATOM 801 C CA . GLY A 1 101 ? -5.964 12.519 5.360 1.00 91.81 101 GLY A CA 1
ATOM 802 C C . GLY A 1 101 ? -7.173 12.835 4.476 1.00 91.81 101 GLY A C 1
ATOM 803 O O . GLY A 1 101 ? -8.220 12.212 4.657 1.00 91.81 101 GLY A O 1
ATOM 804 N N . LYS A 1 102 ? -7.071 13.812 3.564 1.00 93.81 102 LYS A N 1
ATOM 805 C CA . LYS A 1 102 ? -8.171 14.256 2.701 1.00 93.81 102 LYS A CA 1
ATOM 806 C C . LYS A 1 102 ? -7.913 13.910 1.243 1.00 93.81 102 LYS A C 1
ATOM 808 O O . LYS A 1 102 ? -6.804 14.070 0.744 1.00 93.81 102 LYS A O 1
ATOM 813 N N . LEU A 1 103 ? -8.967 13.456 0.581 1.00 92.62 103 LEU A N 1
ATOM 814 C CA . LEU A 1 103 ? -9.045 13.260 -0.858 1.00 92.62 103 LEU A CA 1
ATOM 815 C C . LEU A 1 103 ? -9.015 14.609 -1.599 1.00 92.62 103 LEU A C 1
ATOM 817 O O . LEU A 1 103 ? -9.277 15.647 -0.984 1.00 92.62 103 LEU A O 1
ATOM 821 N N . PRO A 1 104 ? -8.748 14.616 -2.920 1.00 88.44 104 PRO A N 1
ATOM 822 C CA . PRO A 1 104 ? -8.727 15.848 -3.714 1.00 88.44 104 PRO A CA 1
ATOM 823 C C . PRO A 1 104 ? -10.048 16.633 -3.701 1.00 88.44 104 PRO A C 1
ATOM 825 O O . PRO A 1 104 ? -10.037 17.848 -3.861 1.00 88.44 104 PRO A O 1
ATOM 828 N N . ASP A 1 105 ? -11.179 15.961 -3.467 1.00 91.88 105 ASP A N 1
ATOM 829 C CA . ASP A 1 105 ? -12.504 16.582 -3.319 1.00 91.88 105 ASP A CA 1
ATOM 830 C C . ASP A 1 105 ? -12.751 17.174 -1.913 1.00 91.88 105 ASP A C 1
ATOM 832 O O . ASP A 1 105 ? -13.844 17.652 -1.609 1.00 91.88 105 ASP A O 1
ATOM 836 N N . GLY A 1 106 ? -11.745 17.132 -1.035 1.00 90.75 106 GLY A N 1
ATOM 837 C CA . GLY A 1 106 ? -11.788 17.645 0.331 1.00 90.75 106 GLY A CA 1
ATOM 838 C C . GLY A 1 106 ? -12.393 16.685 1.358 1.00 90.75 106 GLY A C 1
ATOM 839 O O . GLY A 1 106 ? -12.287 16.952 2.563 1.00 90.75 106 GLY A O 1
ATOM 840 N N . LYS A 1 107 ? -12.986 15.559 0.936 1.00 93.06 107 LYS A N 1
ATOM 841 C CA . LYS A 1 107 ? -13.526 14.556 1.865 1.00 93.06 107 LYS A CA 1
ATOM 842 C C . LYS A 1 107 ? -12.395 13.841 2.592 1.00 93.06 107 LYS A C 1
ATOM 844 O O . LYS A 1 107 ? -11.319 13.620 2.048 1.00 93.06 107 LYS A O 1
ATOM 849 N N . ARG A 1 108 ? -12.627 13.454 3.845 1.00 91.75 108 ARG A N 1
ATOM 850 C CA . ARG A 1 108 ? -11.659 12.640 4.593 1.00 91.75 108 ARG A CA 1
ATOM 851 C C . ARG A 1 108 ? -11.696 11.201 4.097 1.00 91.75 108 ARG A C 1
ATOM 853 O O . ARG A 1 108 ? -12.779 10.638 3.984 1.00 91.75 108 ARG A O 1
ATOM 860 N N . LEU A 1 109 ? -10.520 10.613 3.901 1.00 91.94 109 LEU A N 1
ATOM 861 C CA . LEU A 1 109 ? -10.386 9.181 3.664 1.00 91.94 109 LEU A CA 1
ATOM 862 C C . LEU A 1 109 ? -10.761 8.437 4.952 1.00 91.94 109 LEU A C 1
ATOM 864 O O . LEU A 1 109 ? -10.158 8.659 6.010 1.00 91.94 109 LEU A O 1
ATOM 868 N N . VAL A 1 110 ? -11.787 7.596 4.885 1.00 91.50 110 VAL A N 1
ATOM 869 C CA . VAL A 1 110 ? -12.342 6.901 6.052 1.00 91.50 110 VAL A CA 1
ATOM 870 C C . VAL A 1 110 ? -11.566 5.619 6.328 1.00 91.50 110 VAL A C 1
ATOM 872 O O . VAL A 1 110 ? -10.949 5.048 5.438 1.00 91.50 110 VAL A O 1
ATOM 875 N N . TYR A 1 111 ? -11.589 5.151 7.581 1.00 91.75 111 TYR A N 1
ATOM 876 C CA . TYR A 1 111 ? -10.995 3.868 7.947 1.00 91.75 111 TYR A CA 1
ATOM 877 C C . TYR A 1 111 ? -11.361 2.748 6.965 1.00 91.75 111 TYR A C 1
ATOM 879 O O . TYR A 1 111 ? -12.527 2.523 6.648 1.00 91.75 111 TYR A O 1
ATOM 887 N N . ASN A 1 112 ? -10.325 2.028 6.555 1.00 91.38 112 ASN A N 1
ATOM 888 C CA . ASN A 1 112 ? -10.325 0.921 5.621 1.00 91.38 112 ASN A CA 1
ATOM 889 C C . ASN A 1 112 ? -10.716 1.269 4.170 1.00 91.38 112 ASN A C 1
ATOM 891 O O . ASN A 1 112 ? -10.907 0.363 3.351 1.00 91.38 112 ASN A O 1
ATOM 895 N N . GLU A 1 113 ? -10.805 2.555 3.826 1.00 92.38 113 GLU A N 1
ATOM 896 C CA . GLU A 1 113 ? -10.910 3.014 2.441 1.00 92.38 113 GLU A CA 1
ATOM 897 C C . GLU A 1 113 ? -9.541 3.091 1.766 1.00 92.38 113 GLU A C 1
ATOM 899 O O . GLU A 1 113 ? -8.500 3.284 2.406 1.00 92.38 113 GLU A O 1
ATOM 904 N N . VAL A 1 114 ? -9.569 2.937 0.443 1.00 91.69 114 VAL A N 1
ATOM 905 C CA . VAL A 1 114 ? -8.397 2.963 -0.427 1.00 91.69 114 VAL A CA 1
ATOM 906 C C . VAL A 1 114 ? -8.614 4.006 -1.506 1.00 91.69 114 VAL A C 1
ATOM 908 O O . VAL A 1 114 ? -9.697 4.100 -2.079 1.00 91.69 114 VAL A O 1
ATOM 911 N N . TYR A 1 115 ? -7.560 4.746 -1.812 1.00 92.19 115 TYR A N 1
ATOM 912 C CA . TYR A 1 115 ? -7.493 5.646 -2.943 1.00 92.19 115 TYR A CA 1
ATOM 913 C C . TYR A 1 115 ? -6.312 5.264 -3.836 1.00 92.19 115 TYR A C 1
ATOM 915 O O . TYR A 1 115 ? -5.223 4.964 -3.344 1.00 92.19 115 TYR A O 1
ATOM 923 N N . LEU A 1 116 ? -6.545 5.237 -5.147 1.00 90.00 116 LEU A N 1
ATOM 924 C CA . LEU A 1 116 ? -5.633 4.663 -6.133 1.00 90.00 116 LEU A CA 1
ATOM 925 C C . LEU A 1 116 ? -5.355 5.684 -7.232 1.00 90.00 116 LEU A C 1
ATOM 927 O O . LEU A 1 116 ? -6.288 6.212 -7.833 1.00 90.00 116 LEU A O 1
ATOM 931 N N . ILE A 1 117 ? -4.079 5.917 -7.535 1.00 88.56 117 ILE A N 1
ATOM 932 C CA . ILE A 1 117 ? -3.662 6.709 -8.695 1.00 88.56 117 ILE A CA 1
ATOM 933 C C . ILE A 1 117 ? -2.560 5.954 -9.448 1.00 88.56 117 ILE A C 1
ATOM 935 O O . ILE A 1 117 ? -1.485 5.727 -8.887 1.00 88.56 117 ILE A O 1
ATOM 939 N N . PRO A 1 118 ? -2.762 5.576 -10.723 1.00 89.12 118 PRO A N 1
ATOM 940 C CA . PRO A 1 118 ? -1.656 5.139 -11.563 1.00 89.12 118 PRO A CA 1
ATOM 941 C C . PRO A 1 118 ? -0.756 6.329 -11.923 1.00 89.12 118 PRO A C 1
ATOM 943 O O . PRO A 1 118 ? -1.219 7.452 -12.117 1.00 89.12 118 PRO A O 1
ATOM 946 N N . THR A 1 119 ? 0.546 6.092 -12.063 1.00 84.94 119 THR A N 1
ATOM 947 C CA . THR A 1 119 ? 1.476 7.077 -12.635 1.00 84.94 119 THR A CA 1
ATOM 948 C C . THR A 1 119 ? 1.066 7.485 -14.056 1.00 84.94 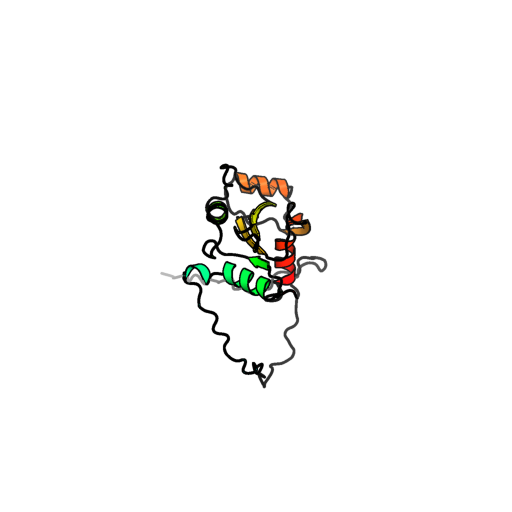119 THR A C 1
ATOM 950 O O . THR A 1 119 ? 0.364 6.747 -14.745 1.00 84.94 119 THR A O 1
ATOM 953 N N . LYS A 1 120 ? 1.542 8.646 -14.540 1.00 82.31 120 LYS A N 1
ATOM 954 C CA . LYS A 1 120 ? 1.231 9.156 -15.896 1.00 82.31 120 LYS A CA 1
ATOM 955 C C . LYS A 1 120 ? 1.539 8.145 -17.013 1.00 82.31 120 LYS A C 1
ATOM 957 O O . LYS A 1 120 ? 0.775 8.017 -17.961 1.00 82.31 120 LYS A O 1
ATOM 962 N N . ASP A 1 121 ? 2.632 7.399 -16.869 1.00 81.00 121 ASP A N 1
ATOM 963 C CA . ASP A 1 121 ? 3.057 6.317 -17.774 1.00 81.00 121 ASP A CA 1
ATOM 964 C C . ASP A 1 121 ? 2.259 5.004 -17.592 1.00 81.00 121 ASP A C 1
ATOM 966 O O . ASP A 1 121 ? 2.479 4.033 -18.318 1.00 81.00 121 ASP A O 1
ATOM 970 N N . LYS A 1 122 ? 1.345 4.959 -16.613 1.00 84.50 122 LYS A N 1
ATOM 971 C CA . LYS A 1 122 ? 0.539 3.801 -16.195 1.00 84.50 122 LYS A CA 1
ATOM 972 C C . LYS A 1 122 ? 1.387 2.588 -15.787 1.00 84.50 122 LYS A C 1
ATOM 974 O O . LYS A 1 122 ? 0.921 1.446 -15.832 1.00 84.50 122 LYS A O 1
ATOM 979 N N . LYS A 1 123 ? 2.651 2.815 -15.404 1.00 84.62 123 LYS A N 1
ATOM 980 C CA . LYS A 1 123 ? 3.603 1.749 -15.063 1.00 84.62 123 LYS A CA 1
ATOM 981 C C . LYS A 1 123 ? 3.625 1.372 -13.583 1.00 84.62 123 LYS A C 1
ATOM 983 O O . LYS A 1 123 ? 4.008 0.247 -13.270 1.00 84.62 123 LYS A O 1
ATOM 988 N N . VAL A 1 124 ? 3.206 2.252 -12.684 1.00 87.62 124 VAL A N 1
ATOM 989 C CA . VAL A 1 124 ? 3.180 1.973 -11.245 1.00 87.62 124 VAL A CA 1
ATOM 990 C C . VAL A 1 124 ? 1.875 2.491 -10.657 1.00 87.62 124 VAL A C 1
ATOM 992 O O . VAL A 1 124 ? 1.451 3.608 -10.948 1.00 87.62 124 VAL A O 1
ATOM 995 N N . LEU A 1 125 ? 1.234 1.678 -9.826 1.00 89.50 125 LEU A N 1
ATOM 996 C CA . LEU A 1 125 ? 0.062 2.056 -9.055 1.00 89.50 125 LEU A CA 1
ATOM 997 C C . LEU A 1 125 ? 0.496 2.640 -7.710 1.00 89.50 125 LEU A C 1
ATOM 999 O O . LEU A 1 125 ? 1.273 2.021 -6.986 1.00 89.50 125 LEU A O 1
ATOM 1003 N N . GLN A 1 126 ? -0.012 3.825 -7.382 1.00 91.25 126 GLN A N 1
ATOM 1004 C CA . GLN A 1 126 ? 0.171 4.473 -6.087 1.00 91.25 126 GLN A CA 1
ATOM 1005 C C . GLN A 1 126 ? -1.107 4.313 -5.277 1.00 91.25 126 GLN A C 1
ATOM 1007 O O . GLN A 1 126 ? -2.202 4.593 -5.767 1.00 91.25 126 GLN A O 1
ATOM 1012 N N . ILE A 1 127 ? -0.960 3.856 -4.043 1.00 92.06 127 ILE A N 1
ATOM 1013 C CA . ILE A 1 127 ? -2.071 3.428 -3.202 1.00 92.06 127 ILE A CA 1
ATOM 1014 C C . ILE A 1 127 ? -1.979 4.182 -1.885 1.00 92.06 127 ILE A C 1
ATOM 1016 O O . ILE A 1 127 ? -0.950 4.130 -1.216 1.00 92.06 127 ILE A O 1
ATOM 1020 N N . ALA A 1 128 ? -3.059 4.846 -1.493 1.00 94.06 128 ALA A N 1
ATOM 1021 C CA . ALA A 1 128 ? -3.244 5.376 -0.152 1.00 94.06 128 ALA A CA 1
ATOM 1022 C C . ALA A 1 128 ? -4.351 4.578 0.539 1.00 94.06 128 ALA A C 1
ATOM 1024 O O . ALA A 1 128 ? -5.475 4.524 0.053 1.00 94.06 128 ALA A O 1
ATOM 1025 N N . TRP A 1 129 ? -4.044 3.961 1.675 1.00 93.75 129 TRP A N 1
ATOM 1026 C CA . TRP A 1 129 ? -5.006 3.207 2.478 1.00 93.75 129 TRP A CA 1
ATOM 1027 C C . TRP A 1 129 ? -5.113 3.817 3.868 1.00 93.75 129 TRP A C 1
ATOM 1029 O O . TRP A 1 129 ? -4.099 4.092 4.511 1.00 93.75 129 TRP A O 1
ATOM 1039 N N . LYS A 1 130 ? -6.334 4.036 4.357 1.00 92.50 130 LYS A N 1
ATOM 1040 C CA . LYS A 1 130 ? -6.543 4.557 5.709 1.00 92.50 130 LYS A CA 1
ATOM 1041 C C . LYS A 1 130 ? -6.673 3.417 6.712 1.00 92.50 130 LYS A C 1
ATOM 1043 O O . LYS A 1 130 ? -7.719 2.793 6.822 1.00 92.50 130 LYS A O 1
ATOM 1048 N N . ASP A 1 131 ? -5.649 3.228 7.530 1.00 89.31 131 ASP A N 1
ATOM 1049 C CA . ASP A 1 131 ? -5.738 2.463 8.778 1.00 89.31 131 ASP A CA 1
ATOM 1050 C C . ASP A 1 131 ? -5.924 3.454 9.953 1.00 89.31 131 ASP A C 1
ATOM 1052 O O . ASP A 1 131 ? -6.663 4.441 9.838 1.00 89.31 131 ASP A O 1
ATOM 1056 N N . SER A 1 132 ? -5.230 3.270 11.081 1.00 85.75 132 SER A N 1
ATOM 1057 C CA . SER A 1 132 ? -5.077 4.305 12.118 1.00 85.75 132 SER A CA 1
ATOM 1058 C C . SER A 1 132 ? -4.521 5.609 11.535 1.00 85.75 132 SER A C 1
ATOM 1060 O O . SER A 1 132 ? -5.009 6.698 11.827 1.00 85.75 132 SER A O 1
ATOM 1062 N N . SER A 1 133 ? -3.577 5.503 10.603 1.00 88.31 133 SER A N 1
ATOM 1063 C CA . SER A 1 133 ? -3.070 6.599 9.775 1.00 88.31 133 SER A CA 1
ATOM 1064 C C . SER A 1 133 ? -3.141 6.220 8.296 1.00 88.31 133 SER A C 1
ATOM 1066 O O . SER A 1 133 ? -3.399 5.063 7.966 1.00 88.31 133 SER A O 1
ATOM 1068 N N . VAL A 1 134 ? -2.941 7.186 7.399 1.00 92.38 134 VAL A N 1
ATOM 1069 C CA . VAL A 1 134 ? -2.811 6.878 5.969 1.00 92.38 134 VAL A CA 1
ATOM 1070 C C . VAL A 1 134 ? -1.491 6.143 5.739 1.00 92.38 134 VAL A C 1
ATOM 1072 O O . VAL A 1 134 ? -0.432 6.653 6.100 1.00 92.38 134 VAL A O 1
ATOM 1075 N N . VAL A 1 135 ? -1.536 4.963 5.137 1.00 92.44 135 VAL A N 1
ATOM 1076 C CA . VAL A 1 135 ? -0.378 4.165 4.719 1.00 92.44 135 VAL A CA 1
ATOM 1077 C C . VAL A 1 135 ? -0.284 4.222 3.200 1.00 92.44 135 VAL A C 1
ATOM 1079 O O . VAL A 1 135 ? -1.307 4.177 2.517 1.00 92.44 135 VAL A O 1
ATOM 1082 N N . LEU A 1 136 ? 0.933 4.360 2.676 1.00 93.25 136 LEU A N 1
ATOM 1083 C CA . LEU A 1 136 ? 1.177 4.442 1.241 1.00 93.25 136 LEU A CA 1
ATOM 1084 C C . LEU A 1 136 ? 1.835 3.167 0.732 1.00 93.25 136 LEU A C 1
ATOM 1086 O O . LEU A 1 136 ? 2.779 2.687 1.360 1.00 93.25 136 LEU A O 1
ATOM 1090 N N . PHE A 1 137 ? 1.399 2.695 -0.431 1.00 91.19 137 PHE A N 1
ATOM 1091 C CA . PHE A 1 137 ? 2.038 1.604 -1.161 1.00 91.19 137 PHE A CA 1
ATOM 1092 C C . PHE A 1 137 ? 2.300 1.990 -2.615 1.00 91.19 137 PHE A C 1
ATOM 1094 O O . PHE A 1 137 ? 1.582 2.798 -3.209 1.00 91.19 137 PHE A O 1
ATOM 1101 N N . LEU A 1 138 ? 3.325 1.368 -3.184 1.00 89.62 138 LEU A N 1
ATOM 1102 C CA . LEU A 1 138 ? 3.571 1.307 -4.616 1.00 89.62 138 LEU A CA 1
ATOM 1103 C C . LEU A 1 138 ? 3.412 -0.136 -5.069 1.00 89.62 138 LEU A C 1
ATOM 1105 O O . LEU A 1 138 ? 3.797 -1.057 -4.350 1.00 89.62 138 LEU A O 1
ATOM 1109 N N . SER A 1 139 ? 2.872 -0.338 -6.267 1.00 88.06 139 SER A N 1
ATOM 1110 C CA . SER A 1 139 ? 2.830 -1.669 -6.859 1.00 88.06 139 SER A CA 1
ATOM 1111 C C . SER A 1 139 ? 2.868 -1.660 -8.381 1.00 88.06 139 SER A C 1
ATOM 1113 O O . SER A 1 139 ? 2.331 -0.761 -9.026 1.00 88.06 139 SER A O 1
ATOM 1115 N N . THR A 1 140 ? 3.495 -2.681 -8.962 1.00 88.00 140 THR A N 1
ATOM 1116 C CA . THR A 1 140 ? 3.497 -2.949 -10.410 1.00 88.00 140 THR A CA 1
ATOM 1117 C C . THR A 1 140 ? 2.659 -4.164 -10.804 1.00 88.00 140 THR A C 1
ATOM 1119 O O . THR A 1 140 ? 2.394 -4.331 -11.992 1.00 88.00 140 THR A O 1
ATOM 1122 N N . VAL A 1 141 ? 2.243 -4.982 -9.831 1.00 83.38 141 VAL A N 1
ATOM 1123 C CA . VAL A 1 141 ? 1.536 -6.261 -10.042 1.00 83.38 141 VAL A CA 1
ATOM 1124 C C . VAL A 1 141 ? 0.030 -6.151 -9.816 1.00 83.38 141 VAL A C 1
ATOM 1126 O O . VAL A 1 141 ? -0.758 -6.848 -10.444 1.00 83.38 141 VAL A O 1
ATOM 1129 N N . HIS A 1 142 ? -0.377 -5.236 -8.942 1.00 77.94 142 HIS A N 1
ATOM 1130 C CA . HIS A 1 142 ? -1.768 -5.029 -8.571 1.00 77.94 142 HIS A CA 1
ATOM 1131 C C . HIS A 1 142 ? -2.514 -4.207 -9.643 1.00 77.94 142 HIS A C 1
ATOM 1133 O O . HIS A 1 142 ? -2.035 -3.151 -10.064 1.00 77.94 142 HIS A O 1
ATOM 1139 N N . SER A 1 143 ? -3.698 -4.666 -10.071 1.00 69.62 143 SER A N 1
ATOM 1140 C CA . SER A 1 143 ? -4.587 -3.955 -11.012 1.00 69.62 143 SER A CA 1
ATOM 1141 C C . SER A 1 143 ? -5.890 -3.510 -10.329 1.00 69.62 143 SER A C 1
ATOM 1143 O O . SER A 1 143 ? -6.225 -4.015 -9.264 1.00 69.62 143 SER A O 1
ATOM 1145 N N . ALA A 1 144 ? -6.610 -2.526 -10.876 1.00 63.97 144 ALA A N 1
ATOM 1146 C CA . ALA A 1 144 ? -7.671 -1.835 -10.139 1.00 63.97 144 ALA A CA 1
ATOM 1147 C C . ALA A 1 144 ? -9.090 -2.402 -10.348 1.00 63.97 144 ALA A C 1
ATOM 1149 O O . ALA A 1 144 ? -9.556 -2.504 -11.480 1.00 63.97 144 ALA A O 1
ATOM 1150 N N . ALA A 1 145 ? -9.807 -2.581 -9.226 1.00 50.06 145 ALA A N 1
ATOM 1151 C CA . ALA A 1 145 ? -11.239 -2.269 -9.105 1.00 50.06 145 ALA A CA 1
ATOM 1152 C C . ALA A 1 145 ? -11.594 -1.649 -7.728 1.00 50.06 145 ALA A C 1
ATOM 1154 O O . ALA A 1 145 ? -12.131 -0.549 -7.687 1.00 50.06 145 ALA A O 1
ATOM 1155 N N . PRO A 1 146 ? -11.270 -2.270 -6.582 1.00 54.91 146 PRO A N 1
ATOM 1156 C CA . PRO A 1 146 ? -10.695 -1.524 -5.445 1.00 54.91 146 PRO A CA 1
ATOM 1157 C C . PRO A 1 146 ? -9.747 -2.427 -4.632 1.00 54.91 146 PRO A C 1
ATOM 1159 O O . PRO A 1 146 ? -9.753 -2.409 -3.403 1.00 54.91 146 PRO A O 1
ATOM 1162 N N . LEU A 1 147 ? -8.993 -3.233 -5.390 1.00 63.53 147 LEU A N 1
ATOM 1163 C CA . LEU A 1 147 ? -7.953 -4.195 -5.034 1.00 63.53 147 LEU A CA 1
ATOM 1164 C C . LEU A 1 147 ? -8.329 -5.151 -3.916 1.00 63.53 147 LEU A C 1
ATOM 1166 O O . LEU A 1 147 ? -8.230 -4.787 -2.746 1.00 63.53 147 LEU A O 1
ATOM 1170 N N . ASP A 1 148 ? -8.767 -6.333 -4.370 1.00 71.75 148 ASP A N 1
ATOM 1171 C CA . ASP A 1 148 ? -9.076 -7.575 -3.661 1.00 71.75 148 ASP A CA 1
ATOM 1172 C C . ASP A 1 148 ? -8.796 -7.521 -2.176 1.00 71.75 148 ASP A C 1
ATOM 1174 O O . ASP A 1 148 ? -7.719 -7.140 -1.731 1.00 71.75 148 ASP A O 1
ATOM 1178 N N . ARG A 1 149 ? -9.809 -7.857 -1.386 1.00 85.94 149 ARG A N 1
ATOM 1179 C CA . ARG A 1 149 ? -9.687 -7.767 0.056 1.00 85.94 149 ARG A CA 1
ATOM 1180 C C . ARG A 1 149 ? -9.440 -9.136 0.641 1.00 85.94 149 ARG A C 1
ATOM 1182 O O . ARG A 1 149 ? -10.218 -10.060 0.428 1.00 85.94 149 ARG A O 1
ATOM 1189 N N . THR A 1 150 ? -8.404 -9.234 1.455 1.00 87.12 150 THR A N 1
ATOM 1190 C CA . THR A 1 150 ? -8.134 -10.431 2.241 1.00 87.12 150 THR A CA 1
ATOM 1191 C C . THR A 1 150 ? -8.771 -10.256 3.612 1.00 87.12 150 THR A C 1
ATOM 1193 O O . THR A 1 150 ? -8.540 -9.256 4.299 1.00 87.12 150 THR A O 1
ATOM 1196 N N . LEU A 1 151 ? -9.597 -11.222 4.011 1.00 89.75 151 LEU A N 1
ATOM 1197 C CA . LEU A 1 151 ? -10.168 -11.263 5.350 1.00 89.75 151 LEU A CA 1
ATOM 1198 C C . LEU A 1 151 ? -9.075 -11.665 6.345 1.00 89.75 151 LEU A C 1
ATOM 1200 O O . LEU A 1 151 ? -8.539 -12.765 6.258 1.00 89.75 151 LEU A O 1
ATOM 1204 N N . ILE A 1 152 ? -8.756 -10.785 7.293 1.00 87.88 152 ILE A N 1
ATOM 1205 C CA . ILE A 1 152 ? -7.724 -11.045 8.306 1.00 87.88 152 ILE A CA 1
ATOM 1206 C C . ILE A 1 152 ? -8.248 -10.784 9.719 1.00 87.88 152 ILE A C 1
ATOM 1208 O O . ILE A 1 152 ? -9.096 -9.908 9.922 1.00 87.88 152 ILE A O 1
ATOM 1212 N N . LYS A 1 153 ? -7.703 -11.497 10.714 1.00 88.25 153 LYS A N 1
ATOM 1213 C CA . LYS A 1 153 ? -7.908 -11.169 12.132 1.00 88.25 153 LYS A CA 1
ATOM 1214 C C . LYS A 1 153 ? -7.098 -9.921 12.458 1.00 88.25 153 LYS A C 1
ATOM 1216 O O . LYS A 1 153 ? -5.871 -9.953 12.503 1.00 88.25 153 LYS A O 1
ATOM 1221 N N . ARG A 1 154 ? -7.780 -8.802 12.679 1.00 86.88 154 ARG A N 1
ATOM 1222 C CA . ARG A 1 154 ? -7.140 -7.509 12.913 1.00 86.88 154 ARG A CA 1
ATOM 1223 C C . ARG A 1 154 ? -7.305 -7.098 14.366 1.00 86.88 154 ARG A C 1
ATOM 1225 O O . ARG A 1 154 ? -8.409 -7.142 14.895 1.00 86.88 154 ARG A O 1
ATOM 1232 N N . LYS A 1 155 ? -6.215 -6.664 14.998 1.00 87.25 155 LYS A N 1
ATOM 1233 C CA . LYS A 1 155 ? -6.254 -5.966 16.287 1.00 87.25 155 LYS A CA 1
ATOM 1234 C C . LYS A 1 155 ? -6.754 -4.539 16.087 1.00 87.25 155 LYS A C 1
ATOM 1236 O O . LYS A 1 155 ? -6.352 -3.893 15.116 1.00 87.25 155 LYS A O 1
ATOM 1241 N N . LEU A 1 156 ? -7.565 -4.042 17.016 1.00 84.06 156 LEU A N 1
ATOM 1242 C CA . LEU A 1 156 ? -7.984 -2.646 17.053 1.00 84.06 156 LEU A CA 1
ATOM 1243 C C . LEU A 1 156 ? -6.743 -1.737 16.964 1.00 84.06 156 LEU A C 1
ATOM 1245 O O . LEU A 1 156 ? -5.854 -1.831 17.820 1.00 84.06 156 LEU A O 1
ATOM 1249 N N . PRO A 1 157 ? -6.647 -0.873 15.939 1.00 83.31 157 PRO A N 1
ATOM 1250 C CA . PRO A 1 157 ? -5.501 0.007 15.798 1.00 83.31 157 PRO A CA 1
ATOM 1251 C C . PRO A 1 157 ? -5.377 0.967 16.986 1.00 83.31 157 PRO A C 1
ATOM 1253 O O . PRO A 1 157 ? -6.377 1.428 17.542 1.00 83.31 157 PRO A O 1
ATOM 1256 N N . ALA A 1 158 ? -4.139 1.306 17.354 1.00 77.12 158 ALA A N 1
ATOM 1257 C CA . ALA A 1 158 ? -3.883 2.292 18.399 1.00 77.12 158 ALA A CA 1
ATOM 1258 C C . ALA A 1 158 ? -4.572 3.625 18.064 1.00 77.12 158 ALA A C 1
ATOM 1260 O O . ALA A 1 158 ? -4.597 4.043 16.902 1.00 77.12 158 ALA A O 1
ATOM 1261 N N . LYS A 1 159 ? -5.108 4.302 19.088 1.00 69.31 159 LYS A N 1
ATOM 1262 C CA . LYS A 1 159 ? -5.795 5.593 18.944 1.00 69.31 159 LYS A CA 1
ATOM 1263 C C . LYS A 1 159 ? -4.820 6.634 18.387 1.00 69.31 159 LYS A C 1
ATOM 1265 O O . LYS A 1 159 ? -4.048 7.234 19.126 1.00 69.31 159 LYS A O 1
ATOM 1270 N N . ARG A 1 160 ? -4.856 6.838 17.072 1.00 63.84 160 ARG A N 1
ATOM 1271 C CA . ARG A 1 160 ? -4.147 7.909 16.370 1.00 63.84 160 ARG A CA 1
ATOM 1272 C C . ARG A 1 160 ? -5.180 8.693 15.575 1.00 63.84 160 ARG A C 1
ATOM 1274 O O . ARG A 1 160 ? -5.880 8.113 14.750 1.00 63.84 160 ARG A O 1
ATOM 1281 N N . GLY A 1 161 ? -5.289 9.987 15.860 1.00 71.00 161 GLY A N 1
ATOM 1282 C CA . GLY A 1 161 ? -6.234 10.885 15.198 1.00 71.00 161 GLY A CA 1
ATOM 1283 C C . GLY A 1 161 ? -7.221 11.554 16.152 1.00 71.00 161 GLY A C 1
ATOM 1284 O O . GLY A 1 161 ? -7.005 11.652 17.359 1.00 71.00 161 GLY A O 1
ATOM 1285 N N . THR A 1 162 ? -8.303 12.059 15.577 1.00 79.94 162 THR A N 1
ATOM 1286 C CA . THR A 1 162 ? -9.350 12.819 16.268 1.00 79.94 162 THR A CA 1
ATOM 1287 C C . THR A 1 162 ? -10.257 11.923 17.120 1.00 79.94 162 THR A C 1
ATOM 1289 O O . THR A 1 162 ? -10.372 10.719 16.883 1.00 79.94 162 THR A O 1
ATOM 1292 N N . LYS A 1 163 ? -10.980 12.513 18.087 1.00 83.31 163 LYS A N 1
ATOM 1293 C CA . LYS A 1 163 ? -11.993 11.792 18.887 1.00 83.31 163 LYS A CA 1
ATOM 1294 C C . LYS A 1 163 ? -13.034 11.083 18.006 1.00 83.31 163 LYS A C 1
ATOM 1296 O O . LYS A 1 163 ? -13.399 9.948 18.296 1.00 83.31 163 LYS A O 1
ATOM 1301 N N . ALA A 1 164 ? -13.451 11.720 16.910 1.00 84.00 164 ALA A N 1
ATOM 1302 C CA . ALA A 1 164 ? -14.407 11.157 15.958 1.00 84.00 164 ALA A CA 1
ATOM 1303 C C . ALA A 1 164 ? -13.859 9.912 15.235 1.00 84.00 164 ALA A C 1
ATOM 1305 O O . ALA A 1 164 ? -14.565 8.918 15.087 1.00 84.00 164 ALA A O 1
ATOM 1306 N N . GLU A 1 165 ? -12.587 9.927 14.826 1.00 83.56 165 GLU A N 1
ATOM 1307 C CA . GLU A 1 165 ? -11.942 8.762 14.204 1.00 83.56 165 GLU A CA 1
ATOM 1308 C C . GLU A 1 165 ? -11.796 7.607 15.196 1.00 83.56 165 GLU A C 1
ATOM 1310 O O . GLU A 1 165 ? -12.079 6.460 14.850 1.00 83.56 165 GLU A O 1
ATOM 1315 N N . ALA A 1 166 ? -11.427 7.905 16.445 1.00 83.81 166 ALA A N 1
ATOM 1316 C CA . ALA A 1 166 ? -11.356 6.900 17.500 1.00 83.81 166 ALA A CA 1
ATOM 1317 C C . ALA A 1 166 ? -12.729 6.265 17.779 1.00 83.81 166 ALA A C 1
ATOM 1319 O O . ALA A 1 166 ? -12.822 5.046 17.908 1.00 83.81 166 ALA A O 1
ATOM 1320 N N . GLN A 1 167 ? -13.798 7.066 17.824 1.00 86.06 167 GLN A N 1
ATOM 1321 C CA . GLN A 1 167 ? -15.162 6.566 18.004 1.00 86.06 167 GLN A CA 1
ATOM 1322 C C . GLN A 1 167 ? -15.609 5.697 16.823 1.00 86.06 167 GLN A C 1
ATOM 1324 O O . GLN A 1 167 ? -16.200 4.640 17.026 1.00 86.06 167 GLN A O 1
ATOM 1329 N N . ARG A 1 168 ? -15.276 6.091 15.590 1.00 86.50 168 ARG A N 1
ATOM 1330 C CA . ARG A 1 168 ? -15.596 5.300 14.397 1.00 86.50 168 ARG A CA 1
ATOM 1331 C C . ARG A 1 168 ? -14.854 3.965 14.374 1.00 86.50 168 ARG A C 1
ATOM 1333 O O . ARG A 1 168 ? -15.451 2.956 14.026 1.00 86.50 168 ARG A O 1
ATOM 1340 N N . LEU A 1 169 ? -13.585 3.934 14.785 1.00 86.62 169 LEU A N 1
ATOM 1341 C CA . LEU A 1 169 ? -12.842 2.680 14.957 1.00 86.62 169 LEU A CA 1
ATOM 1342 C C . LEU A 1 169 ? -13.512 1.774 15.995 1.00 86.62 169 LEU A C 1
ATOM 1344 O O . LEU A 1 169 ? -13.714 0.598 15.727 1.00 86.62 169 LEU A O 1
ATOM 1348 N N . GLN A 1 170 ? -13.925 2.323 17.139 1.00 85.75 170 GLN A N 1
ATOM 1349 C CA . GLN A 1 170 ? -14.663 1.563 18.155 1.00 85.75 170 GLN A CA 1
ATOM 1350 C C . GLN A 1 170 ? -15.974 0.985 17.604 1.00 85.75 170 GLN A C 1
ATOM 1352 O O . GLN A 1 170 ? -16.269 -0.179 17.847 1.00 85.75 170 GLN A O 1
ATOM 1357 N N . GLN A 1 171 ? -16.719 1.755 16.804 1.00 88.00 171 GLN A N 1
ATOM 1358 C CA . GLN A 1 171 ? -17.927 1.272 16.124 1.00 88.00 171 GLN A CA 1
ATOM 1359 C C . GLN A 1 171 ? -17.620 0.165 15.112 1.00 88.00 171 GLN A C 1
ATOM 1361 O O . GLN A 1 171 ? -18.309 -0.845 15.089 1.00 88.00 171 GLN A O 1
ATOM 1366 N N . VAL A 1 172 ? -16.570 0.314 14.297 1.00 87.31 172 VAL A N 1
ATOM 1367 C CA . VAL A 1 172 ? -16.173 -0.715 13.321 1.00 87.31 172 VAL A CA 1
ATOM 1368 C C . VAL A 1 172 ? -15.797 -2.015 14.021 1.00 87.31 172 VAL A C 1
ATOM 1370 O O . VAL A 1 172 ? -16.111 -3.084 13.506 1.00 87.31 172 VAL A O 1
ATOM 1373 N N . PHE A 1 173 ? -15.165 -1.939 15.189 1.00 89.44 173 PHE A N 1
ATOM 1374 C CA . PHE A 1 173 ? -14.756 -3.096 15.981 1.00 89.44 173 PHE A CA 1
ATOM 1375 C C . PHE A 1 173 ? -15.812 -3.555 16.998 1.00 89.44 173 PHE A C 1
ATOM 1377 O O . PHE A 1 173 ? -15.577 -4.536 17.680 1.00 89.44 173 PHE A O 1
ATOM 1384 N N . ASN A 1 174 ? -16.974 -2.899 17.088 1.00 88.12 174 ASN A N 1
ATOM 1385 C CA . ASN A 1 174 ? -18.015 -3.170 18.092 1.00 88.12 174 ASN A CA 1
ATOM 1386 C C . ASN A 1 174 ? -17.506 -3.157 19.553 1.00 88.12 174 ASN A C 1
ATOM 1388 O O . ASN A 1 174 ? -18.063 -3.834 20.407 1.00 88.12 174 ASN A O 1
ATOM 1392 N N . GLY A 1 175 ? -16.452 -2.389 19.847 1.00 81.38 175 GLY A N 1
ATOM 1393 C CA . GLY A 1 175 ? -15.795 -2.387 21.160 1.00 81.38 175 GLY A CA 1
ATOM 1394 C C . GLY A 1 175 ? -14.804 -3.535 21.389 1.00 81.38 175 GLY A C 1
ATOM 1395 O O . GLY A 1 175 ? -14.085 -3.514 22.389 1.00 81.38 175 GLY A O 1
ATOM 1396 N N . ASP A 1 176 ? -14.700 -4.487 20.458 1.00 87.06 176 ASP A N 1
ATOM 1397 C CA . ASP A 1 176 ? -13.777 -5.611 20.565 1.00 87.06 176 ASP A CA 1
ATOM 1398 C C . ASP A 1 176 ? -12.332 -5.183 20.290 1.00 87.06 176 ASP A C 1
ATOM 1400 O O . ASP A 1 176 ? -12.024 -4.333 19.448 1.00 87.06 176 ASP A O 1
ATOM 1404 N N . SER A 1 177 ? -11.392 -5.831 20.972 1.00 85.12 177 SER A N 1
ATOM 1405 C CA . SER A 1 177 ? -9.961 -5.631 20.739 1.00 85.12 177 SER A CA 1
ATOM 1406 C C . SER A 1 177 ? -9.466 -6.308 19.453 1.00 85.12 177 SER A C 1
ATOM 1408 O O . SER A 1 177 ? -8.401 -5.935 18.953 1.00 85.12 177 SER A O 1
ATOM 1410 N N . PHE A 1 178 ? -10.237 -7.240 18.877 1.00 88.50 178 PHE A N 1
ATOM 1411 C CA . PHE A 1 178 ? -9.951 -7.909 17.605 1.00 88.50 178 PHE A CA 1
ATOM 1412 C C . PHE A 1 178 ? -11.221 -8.128 16.777 1.00 88.50 178 PHE A C 1
ATOM 1414 O O . PHE A 1 178 ? -12.271 -8.425 17.332 1.00 88.50 178 PHE A O 1
ATOM 1421 N N . LYS A 1 179 ? -11.117 -8.051 15.444 1.00 90.19 179 LYS A N 1
ATOM 1422 C CA . LYS A 1 179 ? -12.224 -8.345 14.520 1.00 90.19 179 LYS A CA 1
ATOM 1423 C C . LYS A 1 179 ? -11.715 -8.877 13.181 1.00 90.19 179 LYS A C 1
ATOM 1425 O O . LYS A 1 179 ? -10.640 -8.484 12.727 1.00 90.19 179 LYS A O 1
ATOM 1430 N N . MET A 1 180 ? -12.491 -9.749 12.537 1.00 91.06 180 MET A N 1
ATOM 1431 C CA . MET A 1 180 ? -12.235 -10.157 11.153 1.00 91.06 180 MET A CA 1
ATOM 1432 C C . MET A 1 180 ? -12.638 -9.018 10.216 1.00 91.06 180 MET A C 1
ATOM 1434 O O . MET A 1 180 ? -13.810 -8.645 10.162 1.00 91.06 180 MET A O 1
ATOM 1438 N N . ILE A 1 181 ? -11.669 -8.431 9.514 1.00 89.94 181 ILE A N 1
ATOM 1439 C CA . ILE A 1 181 ? -11.893 -7.275 8.637 1.00 89.94 181 ILE A CA 1
ATOM 1440 C C . ILE A 1 181 ? -11.280 -7.561 7.262 1.00 89.94 181 ILE A C 1
ATOM 1442 O O . ILE A 1 181 ? -10.112 -7.948 7.194 1.00 89.94 181 ILE A O 1
ATOM 1446 N N . PRO A 1 182 ? -12.029 -7.359 6.161 1.00 91.44 182 PRO A N 1
ATOM 1447 C CA . PRO A 1 182 ? -11.471 -7.420 4.818 1.00 91.44 182 PRO A CA 1
ATOM 1448 C C . PRO A 1 182 ? -10.624 -6.165 4.567 1.00 91.44 182 PRO A C 1
ATOM 1450 O O . PRO A 1 182 ? -11.156 -5.054 4.431 1.00 91.44 182 PRO A O 1
ATOM 1453 N N . ILE A 1 183 ? -9.302 -6.326 4.528 1.00 90.62 183 ILE A N 1
ATOM 1454 C CA . ILE A 1 183 ? -8.351 -5.243 4.225 1.00 90.62 183 ILE A CA 1
ATOM 1455 C C . ILE A 1 183 ? -7.812 -5.394 2.800 1.00 90.62 183 ILE A C 1
ATOM 1457 O O . ILE A 1 183 ? -7.905 -6.487 2.250 1.00 90.62 183 ILE A O 1
ATOM 1461 N N . PRO A 1 184 ? -7.217 -4.351 2.200 1.00 90.25 184 PRO A N 1
ATOM 1462 C CA . PRO A 1 184 ? -6.618 -4.465 0.872 1.00 90.25 184 PRO A CA 1
ATOM 1463 C C . PRO A 1 184 ? -5.551 -5.564 0.838 1.00 90.25 184 PRO A C 1
ATOM 1465 O O . PRO A 1 184 ? -4.671 -5.584 1.703 1.00 90.25 184 PRO A O 1
ATOM 1468 N N . SER A 1 185 ? -5.593 -6.449 -0.160 1.00 86.31 185 SER A N 1
ATOM 1469 C CA . SER A 1 185 ? -4.667 -7.582 -0.283 1.00 86.31 185 SER A CA 1
ATOM 1470 C C . SER A 1 185 ? -3.218 -7.128 -0.336 1.00 86.31 185 SER A C 1
ATOM 1472 O O . SER A 1 185 ? -2.388 -7.766 0.289 1.00 86.31 185 SER A O 1
ATOM 1474 N N . VAL A 1 186 ? -2.919 -5.971 -0.937 1.00 85.81 186 VAL A N 1
ATOM 1475 C CA . VAL A 1 186 ? -1.565 -5.391 -0.912 1.00 85.81 186 VAL A CA 1
ATOM 1476 C C . VAL A 1 186 ? -1.034 -5.184 0.513 1.00 85.81 186 VAL A C 1
ATOM 1478 O O . VAL A 1 186 ? 0.145 -5.399 0.774 1.00 85.81 186 VAL A O 1
ATOM 1481 N N . ALA A 1 187 ? -1.899 -4.800 1.455 1.00 85.94 187 ALA A N 1
ATOM 1482 C CA . ALA A 1 187 ? -1.531 -4.621 2.855 1.00 85.94 187 ALA A CA 1
ATOM 1483 C C . ALA A 1 187 ? -1.518 -5.957 3.614 1.00 85.94 187 ALA A C 1
ATOM 1485 O O . ALA A 1 187 ? -0.698 -6.139 4.512 1.00 85.94 187 ALA A O 1
ATOM 1486 N N . ALA A 1 188 ? -2.403 -6.894 3.261 1.00 84.56 188 ALA A N 1
ATOM 1487 C CA . ALA A 1 188 ? -2.403 -8.237 3.837 1.00 84.56 188 ALA A CA 1
ATOM 1488 C C . ALA A 1 188 ? -1.142 -9.018 3.441 1.00 84.56 188 ALA A C 1
ATOM 1490 O O . ALA A 1 188 ? -0.432 -9.490 4.321 1.00 84.56 188 ALA A O 1
ATOM 1491 N N . GLN A 1 189 ? -0.835 -9.072 2.145 1.00 78.25 189 GLN A N 1
ATOM 1492 C CA . GLN A 1 189 ? 0.381 -9.663 1.589 1.00 78.25 189 GLN A CA 1
ATOM 1493 C C . GLN A 1 189 ? 1.618 -9.000 2.172 1.00 78.25 189 GLN A C 1
ATOM 1495 O O . GLN A 1 189 ? 2.476 -9.706 2.671 1.00 78.25 189 GLN A O 1
ATOM 1500 N N . TYR A 1 190 ? 1.671 -7.662 2.236 1.00 74.81 190 TYR A N 1
ATOM 1501 C CA . TYR A 1 190 ? 2.790 -6.980 2.888 1.00 74.81 190 TYR A CA 1
ATOM 1502 C C . TYR A 1 190 ? 3.005 -7.480 4.324 1.00 74.81 190 TYR A C 1
ATOM 1504 O O . TYR A 1 190 ? 4.122 -7.813 4.682 1.00 74.81 190 TYR A O 1
ATOM 1512 N N . ASN A 1 191 ? 1.961 -7.594 5.147 1.00 71.75 191 ASN A N 1
ATOM 1513 C CA . ASN A 1 191 ? 2.131 -8.046 6.534 1.00 71.75 191 ASN A CA 1
ATOM 1514 C C . ASN A 1 191 ? 2.483 -9.539 6.663 1.00 71.75 191 ASN A C 1
ATOM 1516 O O . ASN A 1 191 ? 3.156 -9.913 7.618 1.00 71.75 191 ASN A O 1
ATOM 1520 N N . VAL A 1 192 ? 1.994 -10.387 5.754 1.00 64.44 192 VAL A N 1
ATOM 1521 C CA . VAL A 1 192 ? 2.263 -11.836 5.761 1.00 64.44 192 VAL A CA 1
ATOM 1522 C C . VAL A 1 192 ? 3.658 -12.132 5.211 1.00 64.44 192 VAL A C 1
ATOM 1524 O O . VAL A 1 192 ? 4.400 -12.899 5.811 1.00 64.44 192 VAL A O 1
ATOM 1527 N N . GLU A 1 193 ? 4.023 -11.499 4.100 1.00 58.16 193 GLU A N 1
ATOM 1528 C CA . GLU A 1 193 ? 5.266 -11.749 3.372 1.00 58.16 193 GLU A CA 1
ATOM 1529 C C . GLU A 1 193 ? 6.435 -10.934 3.940 1.00 58.16 193 GLU A C 1
ATOM 1531 O O . GLU A 1 193 ? 7.523 -11.468 4.078 1.00 58.16 193 GLU A O 1
ATOM 1536 N N . MET A 1 194 ? 6.244 -9.677 4.361 1.00 52.41 194 MET A N 1
ATOM 1537 C CA . MET A 1 194 ? 7.352 -8.824 4.843 1.00 52.41 194 MET A CA 1
ATOM 1538 C C . MET A 1 194 ? 7.689 -9.002 6.328 1.00 52.41 194 MET A C 1
ATOM 1540 O O . MET A 1 194 ? 8.610 -8.356 6.824 1.00 52.41 194 MET A O 1
ATOM 1544 N N . ASN A 1 195 ? 7.019 -9.925 7.028 1.00 51.16 195 ASN A N 1
ATOM 1545 C CA . ASN A 1 195 ? 7.611 -10.557 8.215 1.00 51.16 195 ASN A CA 1
ATOM 1546 C C . ASN A 1 195 ? 8.811 -11.461 7.841 1.00 51.16 195 ASN A C 1
ATOM 1548 O O . ASN A 1 195 ? 9.526 -11.929 8.726 1.00 51.16 195 ASN A O 1
ATOM 1552 N N . HIS A 1 196 ? 9.061 -11.659 6.542 1.00 41.00 196 HIS A N 1
ATOM 1553 C CA . HIS A 1 196 ? 10.207 -12.339 5.952 1.00 41.00 196 HIS A CA 1
ATOM 1554 C C . HIS A 1 196 ? 10.783 -11.461 4.816 1.00 41.00 196 HIS A C 1
ATOM 1556 O O . HIS A 1 196 ? 10.454 -11.653 3.658 1.00 41.00 196 HIS A O 1
ATOM 1562 N N . VAL A 1 197 ? 11.566 -10.430 5.168 1.00 37.38 197 VAL A N 1
ATOM 1563 C CA . VAL A 1 197 ? 12.494 -9.627 4.322 1.00 37.38 197 VAL A CA 1
ATOM 1564 C C . VAL A 1 197 ? 12.327 -9.720 2.777 1.00 37.38 197 VAL A C 1
ATOM 1566 O O . VAL A 1 197 ? 12.654 -10.731 2.171 1.00 37.38 197 VAL A O 1
ATOM 1569 N N . ASP A 1 198 ? 11.923 -8.603 2.148 1.00 38.25 198 ASP A N 1
ATOM 1570 C CA . ASP A 1 198 ? 12.019 -8.235 0.714 1.00 38.25 198 ASP A CA 1
ATOM 1571 C C . ASP A 1 198 ? 11.733 -9.322 -0.356 1.00 38.25 198 ASP A C 1
ATOM 1573 O O . ASP A 1 198 ? 12.641 -9.926 -0.929 1.00 38.25 198 ASP A O 1
ATOM 1577 N N . ALA A 1 199 ? 10.464 -9.481 -0.758 1.00 43.44 199 ALA A N 1
ATOM 1578 C CA . ALA A 1 199 ? 10.090 -10.339 -1.889 1.00 43.44 199 ALA A CA 1
ATOM 1579 C C . ALA A 1 199 ? 10.136 -9.606 -3.252 1.00 43.44 199 ALA A C 1
ATOM 1581 O O . ALA A 1 199 ? 9.326 -8.721 -3.543 1.00 43.44 199 ALA A O 1
ATOM 1582 N N . VAL A 1 200 ? 11.051 -10.031 -4.133 1.00 40.44 200 VAL A N 1
ATOM 1583 C CA . VAL A 1 200 ? 10.949 -9.830 -5.591 1.00 40.44 200 VAL A CA 1
ATOM 1584 C C . VAL A 1 200 ? 10.116 -10.980 -6.152 1.00 40.44 200 VAL A C 1
ATOM 1586 O O . VAL A 1 200 ? 10.551 -12.129 -6.114 1.00 40.44 200 VAL A O 1
ATOM 1589 N N . ILE A 1 201 ? 8.924 -10.686 -6.675 1.00 43.19 201 ILE A N 1
ATOM 1590 C CA . ILE A 1 201 ? 8.050 -11.709 -7.267 1.00 43.19 201 ILE A CA 1
ATOM 1591 C C . ILE A 1 201 ? 8.485 -11.920 -8.727 1.00 43.19 201 ILE A C 1
ATOM 1593 O O . ILE A 1 201 ? 8.501 -10.966 -9.516 1.00 43.19 201 ILE A O 1
ATOM 1597 N N . ARG A 1 202 ? 8.890 -13.156 -9.052 1.00 35.62 202 ARG A N 1
ATOM 1598 C CA . ARG A 1 202 ? 9.209 -13.618 -10.414 1.00 35.62 202 ARG A CA 1
ATOM 1599 C C . ARG A 1 202 ? 7.954 -13.976 -11.196 1.00 35.62 202 ARG A C 1
ATOM 1601 O O . ARG A 1 202 ? 7.029 -14.546 -10.581 1.00 35.62 202 ARG A O 1
#

Secondary structure (DSSP, 8-state):
------------GGGPPPPPPPTT-TTPPP-PPPPSS--S--------------PPPPSSGGGGSHHHHHHHHHHTT-B-EEE--TTSS--HHHHHHHHHSB-TTSPBPPTT-EEEEE-TTS-SEEEEEESSSEEEEEESS--SSS--EEEEEEEPPP--S-HHHHHHHHHHTTT-SEEEEEEEHHHHHHHHHTTSS---B-

pLDDT: mean 74.64, std 16.02, range [35.62, 94.31]